Protein AF-0000000065870617 (afdb_homodimer)

Structure (mmCIF, N/CA/C/O backbone):
data_AF-0000000065870617-model_v1
#
loop_
_entity.id
_entity.type
_entity.pdbx_description
1 polymer 'D-aminoacyl-tRNA deacylase'
#
loop_
_atom_site.group_PDB
_atom_site.id
_atom_site.type_symbol
_atom_site.label_atom_id
_atom_site.label_alt_id
_atom_site.label_comp_id
_atom_site.label_asym_id
_atom_site.label_entity_id
_atom_site.label_seq_id
_atom_site.pdbx_PDB_ins_code
_atom_site.Cartn_x
_atom_site.Cartn_y
_atom_site.Cartn_z
_atom_site.occupancy
_atom_site.B_iso_or_equiv
_atom_site.auth_seq_id
_atom_site.auth_comp_id
_atom_site.auth_asym_id
_atom_site.auth_atom_id
_atom_site.pdbx_PDB_model_num
ATOM 1 N N . MET A 1 1 ? 6.68 11.992 -7.297 1 96.81 1 MET A N 1
ATOM 2 C CA . MET A 1 1 ? 6.547 11.453 -5.945 1 96.81 1 MET A CA 1
ATOM 3 C C . MET A 1 1 ? 5.277 10.617 -5.816 1 96.81 1 MET A C 1
ATOM 5 O O . MET A 1 1 ? 4.215 11.016 -6.301 1 96.81 1 MET A O 1
ATOM 9 N N . ARG A 1 2 ? 5.43 9.453 -5.293 1 97.44 2 ARG A N 1
ATOM 10 C CA . ARG A 1 2 ? 4.305 8.547 -5.098 1 97.44 2 ARG A CA 1
ATOM 11 C C . ARG A 1 2 ? 4.168 8.156 -3.631 1 97.44 2 ARG A C 1
ATOM 13 O O . ARG A 1 2 ? 5.164 7.902 -2.953 1 97.44 2 ARG A O 1
ATOM 20 N N . ILE A 1 3 ? 2.914 8.164 -3.191 1 98.62 3 ILE A N 1
ATOM 21 C CA . ILE A 1 3 ? 2.658 7.82 -1.798 1 98.62 3 ILE A CA 1
ATOM 22 C C . ILE A 1 3 ? 1.535 6.789 -1.721 1 98.62 3 ILE A C 1
ATOM 24 O O . ILE A 1 3 ? 0.496 6.945 -2.365 1 98.62 3 ILE A O 1
ATOM 28 N N . VAL A 1 4 ? 1.772 5.723 -1.083 1 98.75 4 VAL A N 1
ATOM 29 C CA . VAL A 1 4 ? 0.702 4.828 -0.655 1 98.75 4 VAL A CA 1
ATOM 30 C C . VAL A 1 4 ? 0.292 5.16 0.778 1 98.75 4 VAL A C 1
ATOM 32 O O . VAL A 1 4 ? 1.099 5.047 1.703 1 98.75 4 VAL A O 1
ATOM 35 N N . LEU A 1 5 ? -0.911 5.629 0.937 1 98.81 5 LEU A N 1
ATOM 36 C CA . LEU A 1 5 ? -1.49 5.945 2.238 1 98.81 5 LEU A CA 1
ATOM 37 C C . LEU A 1 5 ? -2.389 4.812 2.723 1 98.81 5 LEU A C 1
ATOM 39 O O . LEU A 1 5 ? -3.303 4.391 2.012 1 98.81 5 LEU A O 1
ATOM 43 N N . GLN A 1 6 ? -2.115 4.297 3.896 1 98.81 6 GLN A N 1
ATOM 44 C CA . GLN A 1 6 ? -2.977 3.305 4.527 1 98.81 6 GLN A CA 1
ATOM 45 C C . GLN A 1 6 ? -3.514 3.811 5.863 1 98.81 6 GLN A C 1
ATOM 47 O O . GLN A 1 6 ? -2.744 4.23 6.73 1 98.81 6 GLN A O 1
ATOM 52 N N . LYS A 1 7 ? -4.816 3.824 6.008 1 98.75 7 LYS A N 1
ATOM 53 C CA . LYS A 1 7 ? -5.434 4.164 7.285 1 98.75 7 LYS A CA 1
ATOM 54 C C . LYS A 1 7 ? -5.25 3.041 8.305 1 98.75 7 LYS A C 1
ATOM 56 O O . LYS A 1 7 ? -5.672 1.908 8.07 1 98.75 7 LYS A O 1
ATOM 61 N N . VAL A 1 8 ? -4.684 3.424 9.508 1 98.69 8 VAL A N 1
ATOM 62 C CA . VAL A 1 8 ? -4.262 2.342 10.391 1 98.69 8 VAL A CA 1
ATOM 63 C C . VAL A 1 8 ? -4.793 2.588 11.797 1 98.69 8 VAL A C 1
ATOM 65 O O . VAL A 1 8 ? -4.98 3.736 12.203 1 98.69 8 VAL A O 1
ATOM 68 N N . SER A 1 9 ? -4.988 1.509 12.492 1 98.25 9 SER A N 1
ATOM 69 C CA . SER A 1 9 ? -5.293 1.581 13.914 1 98.25 9 SER A CA 1
ATOM 70 C C . SER A 1 9 ? -4.027 1.439 14.758 1 98.25 9 SER A C 1
ATOM 72 O O . SER A 1 9 ? -4.031 1.746 15.953 1 98.25 9 SER A O 1
ATOM 74 N N . GLU A 1 10 ? -3.029 0.974 14.156 1 98.56 10 GLU A N 1
ATOM 75 C CA . GLU A 1 10 ? -1.684 0.877 14.711 1 98.56 10 GLU A CA 1
ATOM 76 C C . GLU A 1 10 ? -0.647 0.649 13.617 1 98.56 10 GLU A C 1
ATOM 78 O O . GLU A 1 10 ? -0.949 0.046 12.586 1 98.56 10 GLU A O 1
ATOM 83 N N . ALA A 1 11 ? 0.529 1.111 13.805 1 98.69 11 ALA A N 1
ATOM 84 C CA . ALA A 1 11 ? 1.661 0.875 12.914 1 98.69 11 ALA A CA 1
ATOM 85 C C . ALA A 1 11 ? 2.986 1.027 13.656 1 98.69 11 ALA A C 1
ATOM 87 O O . ALA A 1 11 ? 3.092 1.823 14.586 1 98.69 11 ALA A O 1
ATOM 88 N N . SER A 1 12 ? 3.928 0.291 13.266 1 98.81 12 SER A N 1
ATOM 89 C CA . SER A 1 12 ? 5.246 0.386 13.883 1 98.81 12 SER A CA 1
ATOM 90 C C . SER A 1 12 ? 6.344 -0.032 12.914 1 98.81 12 SER A C 1
ATOM 92 O O . SER A 1 12 ? 6.094 -0.782 11.969 1 98.81 12 SER A O 1
ATOM 94 N N . VAL A 1 13 ? 7.473 0.472 13.117 1 98.56 13 VAL A N 1
ATOM 95 C CA . VAL A 1 13 ? 8.672 0.122 12.367 1 98.56 13 VAL A CA 1
ATOM 96 C C . VAL A 1 13 ? 9.711 -0.491 13.305 1 98.56 13 VAL A C 1
ATOM 98 O O . VAL A 1 13 ? 10.023 0.078 14.352 1 98.56 13 VAL A O 1
ATOM 101 N N . THR A 1 14 ? 10.172 -1.615 12.898 1 98.38 14 THR A N 1
ATOM 102 C CA . THR A 1 14 ? 11.203 -2.316 13.648 1 98.38 14 THR A CA 1
ATOM 103 C C . THR A 1 14 ? 12.469 -2.473 12.812 1 98.38 14 THR A C 1
ATOM 105 O O . THR A 1 14 ? 12.398 -2.836 11.633 1 98.38 14 THR A O 1
ATOM 108 N N . VAL A 1 15 ? 13.57 -2.16 13.336 1 96.25 15 VAL A N 1
ATOM 109 C CA . VAL A 1 15 ? 14.883 -2.391 12.742 1 96.25 15 VAL A CA 1
ATOM 110 C C . VAL A 1 15 ? 15.688 -3.336 13.625 1 96.25 15 VAL A C 1
ATOM 112 O O . VAL A 1 15 ? 15.891 -3.066 14.812 1 96.25 15 VAL A O 1
ATOM 115 N N . GLY A 1 16 ? 16.094 -4.418 12.945 1 92.38 16 GLY A N 1
ATOM 116 C CA . GLY A 1 16 ? 16.672 -5.453 13.797 1 92.38 16 GLY A CA 1
ATOM 117 C C . GLY A 1 16 ? 15.68 -6.004 14.805 1 92.38 16 GLY A C 1
ATOM 118 O O . GLY A 1 16 ? 14.664 -6.598 14.43 1 92.38 16 GLY A O 1
ATOM 119 N N . SER A 1 17 ? 15.875 -5.789 16.078 1 91.75 17 SER A N 1
ATOM 120 C CA . SER A 1 17 ? 14.953 -6.277 17.094 1 91.75 17 SER A CA 1
ATOM 121 C C . SER A 1 17 ? 14.359 -5.125 17.906 1 91.75 17 SER A C 1
ATOM 123 O O . SER A 1 17 ? 13.672 -5.352 18.906 1 91.75 17 SER A O 1
ATOM 125 N N . ALA A 1 18 ? 14.523 -3.939 17.359 1 95.88 18 ALA A N 1
ATOM 126 C CA . ALA A 1 18 ? 14.07 -2.773 18.125 1 95.88 18 ALA A CA 1
ATOM 127 C C . ALA A 1 18 ? 12.984 -2.012 17.359 1 95.88 18 ALA A C 1
ATOM 129 O O . ALA A 1 18 ? 13.125 -1.742 16.172 1 95.88 18 ALA A O 1
ATOM 130 N N . VAL A 1 19 ? 11.961 -1.746 18.094 1 97.25 19 VAL A N 1
ATOM 131 C CA . VAL A 1 19 ? 10.945 -0.853 17.547 1 97.25 19 VAL A CA 1
ATOM 132 C C . VAL A 1 19 ? 11.477 0.579 17.531 1 97.25 19 VAL A C 1
ATOM 134 O O . VAL A 1 19 ? 11.812 1.142 18.578 1 97.25 19 VAL A O 1
ATOM 137 N N . VAL A 1 20 ? 11.562 1.217 16.391 1 96.88 20 VAL A N 1
ATOM 138 C CA . VAL A 1 20 ? 12.164 2.543 16.297 1 96.88 20 VAL A CA 1
ATOM 139 C C . VAL A 1 20 ? 11.078 3.607 16.266 1 96.88 20 VAL A C 1
ATOM 141 O O . VAL A 1 20 ? 11.32 4.77 16.594 1 96.88 20 VAL A O 1
ATOM 144 N N . SER A 1 21 ? 9.898 3.273 15.836 1 98.12 21 SER A N 1
ATOM 145 C CA . SER A 1 21 ? 8.766 4.191 15.836 1 98.12 21 SER A CA 1
ATOM 146 C C . SER A 1 21 ? 7.441 3.438 15.812 1 98.12 21 SER A C 1
ATOM 148 O O . SER A 1 21 ? 7.387 2.279 15.398 1 98.12 21 SER A O 1
ATOM 150 N N . GLN A 1 22 ? 6.457 4.047 16.344 1 98.5 22 GLN A N 1
ATOM 151 C CA . GLN A 1 22 ? 5.117 3.473 16.375 1 98.5 22 GLN A CA 1
ATOM 152 C C . GLN A 1 22 ? 4.055 4.562 16.5 1 98.5 22 GLN A C 1
ATOM 154 O O . GLN A 1 22 ? 4.316 5.637 17.031 1 98.5 22 GLN A O 1
ATOM 159 N N . ILE A 1 23 ? 2.961 4.27 15.953 1 98.56 23 ILE A N 1
ATOM 160 C CA . ILE A 1 23 ? 1.811 5.152 16.109 1 98.56 23 ILE A CA 1
ATOM 161 C C . ILE A 1 23 ? 0.562 4.324 16.406 1 98.56 23 ILE A C 1
ATOM 163 O O . ILE A 1 23 ? 0.529 3.121 16.141 1 98.56 23 ILE A O 1
ATOM 167 N N . LYS A 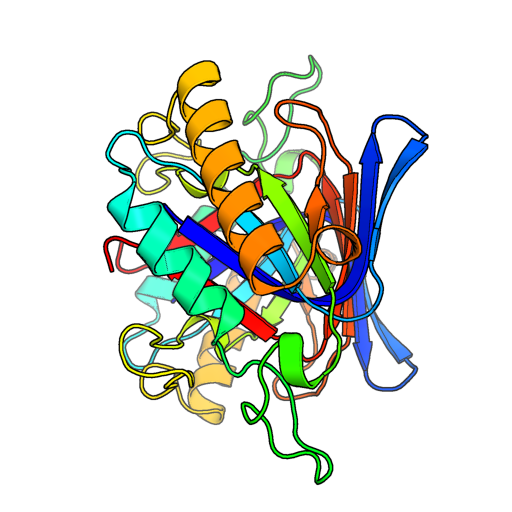1 24 ? -0.371 4.961 17 1 96.25 24 LYS A N 1
ATOM 168 C CA . LYS A 1 24 ? -1.695 4.367 17.141 1 96.25 24 LYS A CA 1
ATOM 169 C C . LYS A 1 24 ? -2.568 4.664 15.922 1 96.25 24 LYS A C 1
ATOM 171 O O . LYS A 1 24 ? -2.123 4.523 14.781 1 96.25 24 LYS A O 1
ATOM 176 N N . HIS A 1 25 ? -3.58 5.438 16.016 1 97.75 25 HIS A N 1
ATOM 177 C CA . HIS A 1 25 ? -4.535 5.68 14.938 1 97.75 25 HIS A CA 1
ATOM 178 C C . HIS A 1 25 ? -4.047 6.777 14 1 97.75 25 HIS A C 1
ATOM 180 O O . HIS A 1 25 ? -3.523 7.797 14.445 1 97.75 25 HIS A O 1
ATOM 186 N N . GLY A 1 26 ? -4.066 6.562 12.695 1 98.69 26 GLY A N 1
ATOM 187 C CA . GLY A 1 26 ? -3.674 7.559 11.711 1 98.69 26 GLY A CA 1
ATOM 188 C C . GLY A 1 26 ? -3.297 6.953 10.367 1 98.69 26 GLY A C 1
ATOM 189 O O . GLY A 1 26 ? -4.016 6.102 9.844 1 98.69 26 GLY A O 1
ATOM 190 N N . TYR A 1 27 ? -2.172 7.496 9.734 1 98.88 27 TYR A N 1
ATOM 191 C CA . TYR A 1 27 ? -1.744 7.039 8.414 1 98.88 27 TYR A CA 1
ATOM 192 C C . TYR A 1 27 ? -0.352 6.422 8.477 1 98.88 27 TYR A C 1
ATOM 194 O O . TYR A 1 27 ? 0.555 6.98 9.102 1 98.88 27 TYR A O 1
ATOM 202 N N . MET A 1 28 ? -0.224 5.289 7.93 1 98.81 28 MET A N 1
ATOM 203 C CA . MET A 1 28 ? 1.083 4.855 7.441 1 98.81 28 MET A CA 1
ATOM 204 C C . MET A 1 28 ? 1.31 5.312 6.008 1 98.81 28 MET A C 1
ATOM 206 O O . MET A 1 28 ? 0.497 5.031 5.125 1 98.81 28 MET A O 1
ATOM 210 N N . LEU A 1 29 ? 2.346 6.07 5.793 1 98.81 29 LEU A N 1
ATOM 211 C CA . LEU A 1 29 ? 2.695 6.543 4.457 1 98.81 29 LEU A CA 1
ATOM 212 C C . LEU A 1 29 ? 3.951 5.848 3.945 1 98.81 29 LEU A C 1
ATOM 214 O O . LEU A 1 29 ? 5.012 5.934 4.57 1 98.81 29 LEU A O 1
ATOM 218 N N . LEU A 1 30 ? 3.824 5.117 2.908 1 98.62 30 LEU A N 1
ATOM 219 C CA . LEU A 1 30 ? 4.973 4.676 2.125 1 98.62 30 LEU A CA 1
ATOM 220 C C . LEU A 1 30 ? 5.285 5.672 1.013 1 98.62 30 LEU A C 1
ATOM 222 O O . LEU A 1 30 ? 4.441 5.938 0.155 1 98.62 30 LEU A O 1
ATOM 226 N N . VAL A 1 31 ? 6.5 6.191 1.024 1 98.31 31 VAL A N 1
ATOM 227 C CA . VAL A 1 31 ? 6.801 7.355 0.194 1 98.31 31 VAL A CA 1
ATOM 228 C C . VAL A 1 31 ? 7.91 7.008 -0.797 1 98.31 31 VAL A C 1
ATOM 230 O O . VAL A 1 31 ? 9.023 6.672 -0.397 1 98.31 31 VAL A O 1
ATOM 233 N N . GLY A 1 32 ? 7.57 7.121 -2.061 1 97.75 32 GLY A N 1
ATOM 234 C CA . GLY A 1 32 ? 8.547 6.988 -3.131 1 97.75 32 GLY A CA 1
ATOM 235 C C . GLY A 1 32 ? 8.898 8.312 -3.779 1 97.75 32 GLY A C 1
ATOM 236 O O . GLY A 1 32 ? 8.016 9.078 -4.176 1 97.75 32 GLY A O 1
ATOM 237 N N . ILE A 1 33 ? 10.18 8.555 -3.85 1 97.62 33 ILE A N 1
ATOM 238 C CA . ILE A 1 33 ? 10.672 9.781 -4.465 1 97.62 33 ILE A CA 1
ATOM 239 C C . ILE A 1 33 ? 11.273 9.469 -5.832 1 97.62 33 ILE A C 1
ATOM 241 O O . ILE A 1 33 ? 12.148 8.602 -5.941 1 97.62 33 ILE A O 1
ATOM 245 N N . GLY A 1 34 ? 10.82 10.172 -6.844 1 97 34 GLY A N 1
ATOM 246 C CA . GLY A 1 34 ? 11.32 9.969 -8.195 1 97 34 GLY A CA 1
ATOM 247 C C . GLY A 1 34 ? 12.422 10.938 -8.586 1 97 34 GLY A C 1
ATOM 248 O O . GLY A 1 34 ? 12.633 11.945 -7.906 1 97 34 GLY A O 1
ATOM 249 N N . THR A 1 35 ? 13.086 10.641 -9.703 1 96.19 35 THR A N 1
ATOM 250 C CA . THR A 1 35 ? 14.219 11.422 -10.188 1 96.19 35 THR A CA 1
ATOM 251 C C . THR A 1 35 ? 13.766 12.812 -10.641 1 96.19 35 THR A C 1
ATOM 253 O O . THR A 1 35 ? 14.555 13.758 -10.648 1 96.19 35 THR A O 1
ATOM 256 N N . ASP A 1 36 ? 12.539 12.984 -10.938 1 95 36 ASP A N 1
ATOM 257 C CA . ASP A 1 36 ? 12.047 14.25 -11.469 1 95 36 ASP A CA 1
ATOM 258 C C . ASP A 1 36 ? 11.273 15.023 -10.406 1 95 36 ASP A C 1
ATOM 260 O O . ASP A 1 36 ? 10.695 16.078 -10.688 1 95 36 ASP A O 1
ATOM 264 N N . ASP A 1 37 ? 11.219 14.562 -9.227 1 96.5 37 ASP A N 1
ATOM 265 C CA . ASP A 1 37 ? 10.453 15.227 -8.172 1 96.5 37 ASP A CA 1
ATOM 266 C C . ASP A 1 37 ? 11.133 16.516 -7.727 1 96.5 37 ASP A C 1
ATOM 268 O O . ASP A 1 37 ? 12.359 16.594 -7.676 1 96.5 37 ASP A O 1
ATOM 272 N N . LYS A 1 38 ? 10.344 17.516 -7.461 1 95.06 38 LYS A N 1
ATOM 273 C CA . LYS A 1 38 ? 10.797 18.828 -6.977 1 95.06 38 LYS A CA 1
ATOM 274 C C . LYS A 1 38 ? 10.039 19.234 -5.719 1 95.06 38 LYS A C 1
ATOM 276 O O . LYS A 1 38 ? 9.195 18.484 -5.223 1 95.06 38 LYS A O 1
ATOM 281 N N . LEU A 1 39 ? 10.422 20.391 -5.262 1 96.06 39 LEU A N 1
ATOM 282 C CA . LEU A 1 39 ? 9.82 20.906 -4.035 1 96.06 39 LEU A CA 1
ATOM 283 C C . LEU A 1 39 ? 8.32 21.109 -4.211 1 96.06 39 LEU A C 1
ATOM 285 O O . LEU A 1 39 ? 7.547 20.922 -3.266 1 96.06 39 LEU A O 1
ATOM 289 N N . GLU A 1 40 ? 7.941 21.422 -5.395 1 97 40 GLU A N 1
ATOM 290 C CA . GLU A 1 40 ? 6.523 21.609 -5.672 1 97 40 GLU A CA 1
ATOM 291 C C . GLU A 1 40 ? 5.734 20.328 -5.445 1 97 40 GLU A C 1
ATOM 293 O O . GLU A 1 40 ? 4.586 20.359 -5 1 97 40 GLU A O 1
ATOM 298 N N . ASP A 1 41 ? 6.316 19.188 -5.805 1 97.12 41 ASP A N 1
ATOM 299 C CA . ASP A 1 41 ? 5.688 17.891 -5.586 1 97.12 41 ASP A CA 1
ATOM 300 C C . ASP A 1 41 ? 5.5 17.609 -4.094 1 97.12 41 ASP A C 1
ATOM 302 O O . ASP A 1 41 ? 4.449 17.141 -3.672 1 97.12 41 ASP A O 1
ATOM 306 N N . ILE A 1 42 ? 6.473 18 -3.338 1 97.69 42 ILE A N 1
ATOM 307 C CA . ILE A 1 42 ? 6.461 17.797 -1.894 1 97.69 42 ILE A CA 1
ATOM 308 C C . ILE A 1 42 ? 5.359 18.641 -1.261 1 97.69 42 ILE A C 1
ATOM 310 O O . ILE A 1 42 ? 4.582 18.156 -0.442 1 97.69 42 ILE A O 1
ATOM 314 N N . ASP A 1 43 ? 5.355 19.891 -1.678 1 97.31 43 ASP A N 1
ATOM 315 C CA . ASP A 1 43 ? 4.348 20.812 -1.152 1 97.31 43 ASP A CA 1
ATOM 316 C C . ASP A 1 43 ? 2.939 20.312 -1.479 1 97.31 43 ASP A C 1
ATOM 318 O O . ASP A 1 43 ? 2.068 20.281 -0.608 1 97.31 43 ASP A O 1
ATOM 322 N N . LYS A 1 44 ? 2.807 19.906 -2.676 1 96.69 44 LYS A N 1
ATOM 323 C CA . LYS A 1 44 ? 1.508 19.453 -3.164 1 96.69 44 LYS A CA 1
ATOM 324 C C . LYS A 1 44 ? 1.021 18.234 -2.383 1 96.69 44 LYS A C 1
ATOM 326 O O . LYS A 1 44 ? -0.093 18.234 -1.854 1 96.69 44 LYS A O 1
ATOM 331 N N . LEU A 1 45 ? 1.822 17.25 -2.223 1 97.81 45 LEU A N 1
ATOM 332 C CA . LEU A 1 45 ? 1.365 15.992 -1.634 1 97.81 45 LEU A CA 1
ATOM 333 C C . LEU A 1 45 ? 1.284 16.094 -0.115 1 97.81 45 LEU A C 1
ATOM 335 O O . LEU A 1 45 ? 0.427 15.477 0.513 1 97.81 45 LEU A O 1
ATOM 339 N N . SER A 1 46 ? 2.193 16.891 0.513 1 98.19 46 SER A N 1
ATOM 340 C CA . SER A 1 46 ? 2.066 17.078 1.953 1 98.19 46 SER A CA 1
ATOM 341 C C . SER A 1 46 ? 0.746 17.766 2.305 1 98.19 46 SER A C 1
ATOM 343 O O . SER A 1 46 ? 0.055 17.344 3.234 1 98.19 46 SER A O 1
ATOM 345 N N . LYS A 1 47 ? 0.433 18.781 1.539 1 97.38 47 LYS A N 1
ATOM 346 C CA . LYS A 1 47 ? -0.838 19.469 1.749 1 97.38 47 LYS A CA 1
ATOM 347 C C . LYS A 1 47 ? -2.016 18.516 1.535 1 97.38 47 LYS A C 1
ATOM 349 O O . LYS A 1 47 ? -2.959 18.5 2.328 1 97.38 47 LYS A O 1
ATOM 354 N N . LYS A 1 48 ? -1.939 17.75 0.469 1 97.56 48 LYS A N 1
ATOM 355 C CA . LYS A 1 48 ? -3.004 16.797 0.149 1 97.56 48 LYS A CA 1
ATOM 356 C C . LYS A 1 48 ? -3.203 15.789 1.278 1 97.56 48 LYS A C 1
ATOM 358 O O . LYS A 1 48 ? -4.336 15.5 1.663 1 97.56 48 LYS A O 1
ATOM 363 N N . ILE A 1 49 ? -2.15 15.273 1.818 1 98.19 49 ILE A N 1
ATOM 364 C CA . ILE A 1 49 ? -2.211 14.273 2.877 1 98.19 49 ILE A CA 1
ATOM 365 C C . ILE A 1 49 ? -2.85 14.883 4.125 1 98.19 49 ILE A C 1
ATOM 367 O O . ILE A 1 49 ? -3.721 14.266 4.746 1 98.19 49 ILE A O 1
ATOM 371 N N . LEU A 1 50 ? -2.451 16.062 4.496 1 98.38 50 LEU A N 1
ATOM 372 C CA . LEU A 1 50 ? -2.891 16.703 5.727 1 98.38 50 LEU A CA 1
ATOM 373 C C . LEU A 1 50 ? -4.363 17.094 5.641 1 98.38 50 LEU A C 1
ATOM 375 O O . LEU A 1 50 ? -5.062 17.125 6.656 1 98.38 50 LEU A O 1
ATOM 379 N N . THR A 1 51 ? -4.828 17.375 4.414 1 97.94 51 THR A N 1
ATOM 380 C CA . THR A 1 51 ? -6.195 17.859 4.258 1 97.94 51 THR A CA 1
ATOM 381 C C . THR A 1 51 ? -7.121 16.734 3.809 1 97.94 51 THR A C 1
ATOM 383 O O . THR A 1 51 ? -8.344 16.875 3.838 1 97.94 51 THR A O 1
ATOM 386 N N . PHE A 1 52 ? -6.574 15.609 3.408 1 98.19 52 PHE A N 1
ATOM 387 C CA . PHE A 1 52 ? -7.34 14.469 2.908 1 98.19 52 PHE A CA 1
ATOM 388 C C . PHE A 1 52 ? -8.344 13.992 3.951 1 98.19 52 PHE A C 1
ATOM 390 O O . PHE A 1 52 ? -7.996 13.82 5.121 1 98.19 52 PHE A O 1
ATOM 397 N N . ARG A 1 53 ? -9.578 13.867 3.555 1 98.06 53 ARG A N 1
ATOM 398 C CA . ARG A 1 53 ? -10.625 13.414 4.465 1 98.06 53 ARG A CA 1
ATOM 399 C C . ARG A 1 53 ? -10.75 11.898 4.445 1 98.06 53 ARG A C 1
ATOM 401 O O . ARG A 1 53 ? -11.633 11.352 3.777 1 98.06 53 ARG A O 1
ATOM 408 N N . GLY A 1 54 ? -9.93 11.281 5.203 1 97.44 54 GLY A N 1
ATOM 409 C CA . GLY A 1 54 ? -9.852 9.828 5.176 1 97.44 54 GLY A CA 1
ATOM 410 C C . GLY A 1 54 ? -10.562 9.172 6.348 1 97.44 54 GLY A C 1
ATOM 411 O O . GLY A 1 54 ? -10.57 7.945 6.461 1 97.44 54 GLY A O 1
ATOM 412 N N . PHE A 1 55 ? -11.25 9.914 7.25 1 98 55 PHE A N 1
ATOM 413 C CA . PHE A 1 55 ? -11.828 9.352 8.469 1 98 55 PHE A CA 1
ATOM 414 C C . PHE A 1 55 ? -13.328 9.602 8.516 1 98 55 PHE A C 1
ATOM 416 O O . PHE A 1 55 ? -13.844 10.469 7.805 1 98 55 PHE A O 1
ATOM 423 N N . ASP A 1 56 ? -13.906 8.758 9.359 1 96.19 56 ASP A N 1
ATOM 424 C CA . ASP A 1 56 ? -15.352 8.875 9.57 1 96.19 56 ASP A CA 1
ATOM 425 C C . ASP A 1 56 ? -15.672 10.031 10.516 1 96.19 56 ASP A C 1
ATOM 427 O O . ASP A 1 56 ? -14.828 10.438 11.312 1 96.19 56 ASP A O 1
ATOM 431 N N . ASP A 1 57 ? -16.906 10.547 10.336 1 96 57 ASP A N 1
ATOM 432 C CA . ASP A 1 57 ? -17.391 11.461 11.367 1 96 57 ASP A CA 1
ATOM 433 C C . ASP A 1 57 ? -18.016 10.688 12.523 1 96 57 ASP A C 1
ATOM 435 O O . ASP A 1 57 ? -17.938 9.461 12.578 1 96 57 ASP A O 1
ATOM 439 N N . ASP A 1 58 ? -18.578 11.43 13.414 1 94.44 58 ASP A N 1
ATOM 440 C CA . ASP A 1 58 ? -19.109 10.836 14.641 1 94.44 58 ASP A CA 1
ATOM 441 C C . ASP A 1 58 ? -20.312 9.945 14.344 1 94.44 58 ASP A C 1
ATOM 443 O O . ASP A 1 58 ? -20.656 9.07 15.141 1 94.44 58 ASP A O 1
ATOM 447 N N . ALA A 1 59 ? -20.984 10.258 13.266 1 94.62 59 ALA A N 1
ATOM 448 C CA . ALA A 1 59 ? -22.156 9.477 12.875 1 94.62 59 ALA A CA 1
ATOM 449 C C . ALA A 1 59 ? -21.75 8.227 12.094 1 94.62 59 ALA A C 1
ATOM 451 O O . ALA A 1 59 ? -22.609 7.414 11.742 1 94.62 59 ALA A O 1
ATOM 452 N N . GLY A 1 60 ? -20.453 8.062 11.789 1 91.88 60 GLY A N 1
ATOM 453 C CA . GLY A 1 60 ? -19.969 6.887 11.086 1 91.88 60 GLY A CA 1
ATOM 454 C C . GLY A 1 60 ? -19.922 7.066 9.578 1 91.88 60 GLY A C 1
ATOM 455 O O . GLY A 1 60 ? -19.688 6.109 8.836 1 91.88 60 GLY A O 1
ATOM 456 N N . TYR A 1 61 ? -20.203 8.281 9.102 1 93.94 61 TYR A N 1
ATOM 457 C CA . TYR A 1 61 ? -20.094 8.547 7.672 1 93.94 61 TYR A CA 1
ATOM 458 C C . TYR A 1 61 ? -18.641 8.727 7.258 1 93.94 61 TYR A C 1
ATOM 460 O O . TYR A 1 61 ? -17.891 9.469 7.898 1 93.94 61 TYR A O 1
ATOM 468 N N . GLY A 1 62 ? -18.281 8.047 6.277 1 94.94 62 GLY A N 1
ATOM 469 C CA . GLY A 1 62 ? -16.891 8.016 5.832 1 94.94 62 GLY A CA 1
ATOM 470 C C . GLY A 1 62 ? -16.484 9.258 5.074 1 94.94 62 GLY A C 1
ATOM 471 O O . GLY A 1 62 ? -17.328 10.016 4.605 1 94.94 62 GLY A O 1
ATOM 472 N N . TRP A 1 63 ? -15.141 9.461 5.043 1 97.31 63 TRP A N 1
ATOM 473 C CA . TRP A 1 63 ? -14.5 10.492 4.234 1 97.31 63 TRP A CA 1
ATOM 474 C C . TRP A 1 63 ? -14.953 11.883 4.668 1 97.31 63 TRP A C 1
ATOM 476 O O . TRP A 1 63 ? -15.258 12.734 3.83 1 97.31 63 TRP A O 1
ATOM 486 N N . LYS A 1 64 ? -15.031 12.117 5.969 1 97.75 64 LYS A N 1
ATOM 487 C CA . LYS A 1 64 ? -15.586 13.375 6.48 1 97.75 64 LYS A CA 1
ATOM 488 C C . LYS A 1 64 ? -14.531 14.18 7.215 1 97.75 64 LYS A C 1
ATOM 490 O O . LYS A 1 64 ? -14.594 15.414 7.25 1 97.75 64 LYS A O 1
ATOM 495 N N . ARG A 1 65 ? -13.555 13.469 7.816 1 98.31 65 ARG A N 1
ATOM 496 C CA . ARG A 1 65 ? -12.586 14.156 8.664 1 98.31 65 ARG A CA 1
ATOM 497 C C . ARG A 1 65 ? -11.164 13.922 8.172 1 98.31 65 ARG A C 1
ATOM 499 O O . ARG A 1 65 ? -10.859 12.867 7.613 1 98.31 65 ARG A O 1
ATOM 506 N N . ASN A 1 66 ? -10.359 14.898 8.398 1 98.19 66 ASN A N 1
ATOM 507 C CA . ASN A 1 66 ? -8.945 14.734 8.086 1 98.19 66 ASN A CA 1
ATOM 508 C C . ASN A 1 66 ? -8.148 14.32 9.32 1 98.19 66 ASN A C 1
ATOM 510 O O . ASN A 1 66 ? -8.711 14.133 10.398 1 98.19 66 ASN A O 1
ATOM 514 N N . ILE A 1 67 ? -6.871 14.117 9.156 1 98.56 67 ILE A N 1
ATOM 515 C CA . ILE A 1 67 ? -6.012 13.508 10.164 1 98.56 67 ILE A CA 1
ATOM 516 C C . ILE A 1 67 ? -5.957 14.398 11.406 1 98.56 67 ILE A C 1
ATOM 518 O O . ILE A 1 67 ? -5.941 13.898 12.531 1 98.56 67 ILE A O 1
ATOM 522 N N . SER A 1 68 ? -5.91 15.711 11.227 1 98.06 68 SER A N 1
ATOM 523 C CA . SER A 1 68 ? -5.848 16.641 12.352 1 98.06 68 SER A CA 1
ATOM 524 C C . SER A 1 68 ? -7.148 16.625 13.148 1 98.06 68 SER A C 1
ATOM 526 O O . SER A 1 68 ? -7.133 16.719 14.375 1 98.06 68 SER A O 1
ATOM 528 N N . GLU A 1 69 ? -8.258 16.484 12.484 1 97.75 69 GLU A N 1
ATOM 529 C CA . GLU A 1 69 ? -9.578 16.547 13.102 1 97.75 69 GLU A CA 1
ATOM 530 C C . GLU A 1 69 ? -9.836 15.305 13.953 1 97.75 69 GLU A C 1
ATOM 532 O O . GLU A 1 69 ? -10.758 15.289 14.773 1 97.75 69 GLU A O 1
ATOM 537 N N . VAL A 1 70 ? -9.102 14.281 13.797 1 97.62 70 VAL A N 1
ATOM 538 C CA . VAL A 1 70 ? -9.305 13.07 14.586 1 97.62 70 VAL A CA 1
ATOM 539 C C . VAL A 1 70 ? -8.117 12.859 15.523 1 97.62 70 VAL A C 1
ATOM 541 O O . VAL A 1 70 ? -7.969 11.781 16.109 1 97.62 70 VAL A O 1
ATOM 544 N N . ASP A 1 71 ? -7.215 13.789 15.602 1 97.81 71 ASP A N 1
ATOM 545 C CA . ASP A 1 71 ? -6.02 13.727 16.438 1 97.81 71 ASP A CA 1
ATOM 546 C C . ASP A 1 71 ? -5.172 12.5 16.094 1 97.81 71 ASP A C 1
ATOM 548 O O . ASP A 1 71 ? -4.738 11.766 16.984 1 97.81 71 ASP A O 1
ATOM 552 N N . GLY A 1 72 ? -5.105 12.25 14.805 1 98.44 72 GLY A N 1
ATOM 553 C CA . GLY A 1 72 ? -4.344 11.109 14.32 1 98.44 72 GLY A CA 1
ATOM 554 C C . GLY A 1 72 ? -2.861 11.398 14.188 1 98.44 72 GLY A C 1
ATOM 555 O O . GLY A 1 72 ? -2.428 12.539 14.352 1 98.44 72 GLY A O 1
ATOM 556 N N . GLU A 1 73 ? -2.105 10.328 13.992 1 98.81 73 GLU A N 1
ATOM 557 C CA . GLU A 1 73 ? -0.659 10.391 13.812 1 98.81 73 GLU A CA 1
ATOM 558 C C . GLU A 1 73 ? -0.25 9.836 12.445 1 98.81 73 GLU A C 1
ATOM 560 O O . GLU A 1 73 ? -1.024 9.133 11.797 1 98.81 73 GLU A O 1
ATOM 565 N N . ILE A 1 74 ? 0.953 10.227 12.023 1 98.88 74 ILE A N 1
ATOM 566 C CA . ILE A 1 74 ? 1.473 9.75 10.742 1 98.88 74 ILE A CA 1
ATOM 567 C C . ILE A 1 74 ? 2.803 9.031 10.961 1 98.88 74 ILE A C 1
ATOM 569 O O . ILE A 1 74 ? 3.672 9.531 11.68 1 98.88 74 ILE A O 1
ATOM 573 N N . LEU A 1 75 ? 2.9 7.859 10.516 1 98.81 75 LEU A N 1
ATOM 574 C CA . LEU A 1 75 ? 4.172 7.156 10.398 1 98.81 75 LEU A CA 1
ATOM 575 C C . LEU A 1 75 ? 4.629 7.094 8.945 1 98.81 75 LEU A C 1
ATOM 577 O O . LEU A 1 75 ? 3.975 6.461 8.117 1 98.81 75 LEU A O 1
ATOM 581 N N . CYS A 1 76 ? 5.742 7.703 8.641 1 98.44 76 CYS A N 1
ATOM 582 C CA . CYS A 1 76 ? 6.262 7.797 7.285 1 98.44 76 CYS A CA 1
ATOM 583 C C . CYS A 1 76 ? 7.453 6.863 7.09 1 98.44 76 CYS A C 1
ATOM 585 O O . CYS A 1 76 ? 8.352 6.809 7.93 1 98.44 76 CYS A O 1
ATOM 587 N N . VAL A 1 77 ? 7.43 6.156 6.035 1 97.94 77 VAL A N 1
ATOM 588 C CA . VAL A 1 77 ? 8.531 5.27 5.68 1 97.94 77 VAL A CA 1
ATOM 589 C C . VAL A 1 77 ? 8.938 5.504 4.227 1 97.94 77 VAL A C 1
ATOM 591 O O . VAL A 1 77 ? 8.094 5.469 3.326 1 97.94 77 VAL A O 1
ATOM 594 N N . SER A 1 78 ? 10.242 5.785 4.012 1 96.62 78 SER A N 1
ATOM 595 C CA . SER A 1 78 ? 10.75 5.883 2.65 1 96.62 78 SER A CA 1
ATOM 596 C C . SER A 1 78 ? 10.633 4.551 1.919 1 96.62 78 SER A C 1
ATOM 598 O O . SER A 1 78 ? 10.961 3.5 2.473 1 96.62 78 SER A O 1
ATOM 600 N N . GLN A 1 79 ? 10.133 4.625 0.744 1 96.56 79 GLN A N 1
ATOM 601 C CA . GLN A 1 79 ? 9.891 3.414 -0.032 1 96.56 79 GLN A CA 1
ATOM 602 C C . GLN A 1 79 ? 10.188 3.639 -1.512 1 96.56 79 GLN A C 1
ATOM 604 O O . GLN A 1 79 ? 9.273 3.879 -2.305 1 96.56 79 GLN A O 1
ATOM 609 N N . PHE A 1 80 ? 11.375 3.377 -1.912 1 95.94 80 PHE A N 1
ATOM 610 C CA . PHE A 1 80 ? 11.797 3.643 -3.281 1 95.94 80 PHE A CA 1
ATOM 611 C C . PHE A 1 80 ? 11.18 2.635 -4.246 1 95.94 80 PHE A C 1
ATOM 613 O O . PHE A 1 80 ? 11.023 2.92 -5.434 1 95.94 80 PHE A O 1
ATOM 620 N N . THR A 1 81 ? 10.727 1.504 -3.701 1 97.12 81 THR A N 1
ATOM 621 C CA . THR A 1 81 ? 10.188 0.465 -4.57 1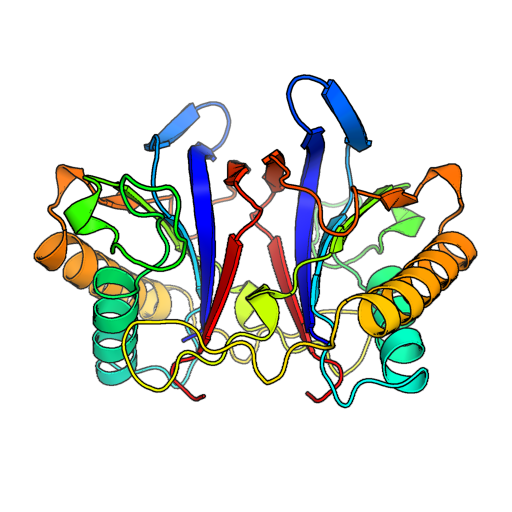 97.12 81 THR A CA 1
ATOM 622 C C . THR A 1 81 ? 8.883 0.922 -5.219 1 97.12 81 THR A C 1
ATOM 624 O O . THR A 1 81 ? 8.43 0.328 -6.195 1 97.12 81 THR A O 1
ATOM 627 N N . LEU A 1 82 ? 8.289 1.967 -4.691 1 97.69 82 LEU A N 1
ATOM 628 C CA . LEU A 1 82 ? 7.086 2.521 -5.297 1 97.69 82 LEU A CA 1
ATOM 629 C C . LEU A 1 82 ? 7.391 3.111 -6.672 1 97.69 82 LEU A C 1
ATOM 631 O O . LEU A 1 82 ? 6.477 3.357 -7.461 1 97.69 82 LEU A O 1
ATOM 635 N N . MET A 1 83 ? 8.664 3.352 -6.957 1 96.69 83 MET A N 1
ATOM 636 C CA . MET A 1 83 ? 9.062 3.936 -8.234 1 96.69 83 MET A CA 1
ATOM 637 C C . MET A 1 83 ? 9.492 2.852 -9.219 1 96.69 83 MET A C 1
ATOM 639 O O . MET A 1 83 ? 10.047 3.152 -10.273 1 96.69 83 MET A O 1
ATOM 643 N N . ALA A 1 84 ? 9.195 1.648 -8.898 1 96.06 84 ALA A N 1
ATOM 644 C CA . ALA A 1 84 ? 9.57 0.523 -9.75 1 96.06 84 ALA A CA 1
ATOM 645 C C . ALA A 1 84 ? 8.797 0.551 -11.07 1 96.06 84 ALA A C 1
ATOM 647 O O . ALA A 1 84 ? 7.578 0.768 -11.078 1 96.06 84 ALA A O 1
ATOM 648 N N . ARG A 1 85 ? 9.539 0.342 -12.109 1 93.94 85 ARG A N 1
ATOM 649 C CA . ARG A 1 85 ? 8.906 0 -13.383 1 93.94 85 ARG A CA 1
ATOM 650 C C . ARG A 1 85 ? 8.75 -1.51 -13.523 1 93.94 85 ARG A C 1
ATOM 652 O O . ARG A 1 85 ? 9.727 -2.254 -13.406 1 93.94 85 ARG A O 1
ATOM 659 N N . THR A 1 86 ? 7.531 -1.951 -13.805 1 91.31 86 THR A N 1
ATOM 660 C CA . THR A 1 86 ? 7.27 -3.387 -13.797 1 91.31 86 THR A CA 1
ATOM 661 C C . THR A 1 86 ? 6.691 -3.832 -15.141 1 91.31 86 THR A C 1
ATOM 663 O O . THR A 1 86 ? 6.25 -4.973 -15.281 1 91.31 86 THR A O 1
ATOM 666 N N . SER A 1 87 ? 6.656 -2.965 -16.094 1 86.31 87 SER A N 1
ATOM 667 C CA . SER A 1 87 ? 5.98 -3.26 -17.344 1 86.31 87 SER A CA 1
ATOM 668 C C . SER A 1 87 ? 6.754 -4.285 -18.172 1 86.31 87 SER A C 1
ATOM 670 O O . SER A 1 87 ? 6.164 -5.055 -18.922 1 86.31 87 SER A O 1
ATOM 672 N N . LYS A 1 88 ? 8.023 -4.27 -18.031 1 86.31 88 LYS A N 1
ATOM 673 C CA . LYS A 1 88 ? 8.836 -5.195 -18.828 1 86.31 88 LYS A CA 1
ATOM 674 C C . LYS A 1 88 ? 9.547 -6.203 -17.938 1 86.31 88 LYS A C 1
ATOM 676 O O . LYS A 1 88 ? 10.094 -5.836 -16.891 1 86.31 88 LYS A O 1
ATOM 681 N N . GLY A 1 89 ? 9.414 -7.434 -18.297 1 89.88 89 GLY A N 1
ATOM 682 C CA . GLY A 1 89 ? 10.18 -8.453 -17.594 1 89.88 89 GLY A CA 1
ATOM 683 C C . GLY A 1 89 ? 9.57 -8.867 -16.281 1 89.88 89 GLY A C 1
ATOM 684 O O . GLY A 1 89 ? 8.391 -8.617 -16.031 1 89.88 89 GLY A O 1
ATOM 685 N N . THR A 1 90 ? 10.328 -9.641 -15.461 1 95 90 THR A N 1
ATOM 686 C CA . THR A 1 90 ? 9.836 -10.195 -14.203 1 95 90 THR A CA 1
ATOM 687 C C . THR A 1 90 ? 10.516 -9.516 -13.016 1 95 90 THR A C 1
ATOM 689 O O . THR A 1 90 ? 10.141 -9.742 -11.867 1 95 90 THR A O 1
ATOM 692 N N . LYS A 1 91 ? 11.484 -8.656 -13.289 1 95.88 91 LYS A N 1
ATOM 693 C CA . LYS A 1 91 ? 12.195 -7.922 -12.25 1 95.88 91 LYS A CA 1
ATOM 694 C C . LYS A 1 91 ? 11.82 -6.441 -12.266 1 95.88 91 LYS A C 1
ATOM 696 O O . LYS A 1 91 ? 11.617 -5.863 -13.336 1 95.88 91 LYS A O 1
ATOM 701 N N . PRO A 1 92 ? 11.773 -5.895 -11.086 1 95.75 92 PRO A N 1
ATOM 702 C CA . PRO A 1 92 ? 11.539 -4.449 -11.086 1 95.75 92 PRO A CA 1
ATOM 703 C C . PRO A 1 92 ? 12.758 -3.652 -11.539 1 95.75 92 PRO A C 1
ATOM 705 O O . PRO A 1 92 ? 13.898 -4.059 -11.289 1 95.75 92 PRO A O 1
ATOM 708 N N . ASP A 1 93 ? 12.469 -2.615 -12.234 1 95.38 93 ASP A N 1
ATOM 709 C CA . ASP A 1 93 ? 13.469 -1.616 -12.617 1 95.38 93 ASP A CA 1
ATOM 710 C C . ASP A 1 93 ? 13.289 -0.334 -11.805 1 95.38 93 ASP A C 1
ATOM 712 O O . ASP A 1 93 ? 12.195 0.235 -11.758 1 95.38 93 ASP A O 1
ATOM 716 N N . PHE A 1 94 ? 14.406 0.189 -11.164 1 95.81 94 PHE A N 1
ATOM 717 C CA . PHE A 1 94 ? 14.273 1.306 -10.234 1 95.81 94 PHE A CA 1
ATOM 718 C C . PHE A 1 94 ? 14.953 2.553 -10.789 1 95.81 94 PHE A C 1
ATOM 720 O O . PHE A 1 94 ? 15.367 3.432 -10.031 1 95.81 94 PHE A O 1
ATOM 727 N N . HIS A 1 95 ? 15.047 2.656 -12.023 1 95.12 95 HIS A N 1
ATOM 728 C CA . HIS A 1 95 ? 15.75 3.779 -12.633 1 95.12 95 HIS A CA 1
ATOM 729 C C . HIS A 1 95 ? 15.008 5.09 -12.383 1 95.12 95 HIS A C 1
ATOM 731 O O . HIS A 1 95 ? 15.602 6.168 -12.453 1 95.12 95 HIS A O 1
ATOM 737 N N . LEU A 1 96 ? 13.789 5.008 -12.117 1 95 96 LEU A N 1
ATOM 738 C CA . LEU A 1 96 ? 13 6.207 -11.883 1 95 96 LEU A CA 1
ATOM 739 C C . LEU A 1 96 ? 13.094 6.648 -10.43 1 95 96 LEU A C 1
ATOM 741 O O . LEU A 1 96 ? 12.625 7.734 -10.07 1 95 96 LEU A O 1
ATOM 745 N N . ALA A 1 97 ? 13.641 5.84 -9.578 1 95.81 97 ALA A N 1
ATOM 746 C CA . ALA A 1 97 ? 13.812 6.188 -8.172 1 95.81 97 ALA A CA 1
ATOM 747 C C . ALA A 1 97 ? 14.992 7.137 -7.98 1 95.81 97 ALA A C 1
ATOM 749 O O . ALA A 1 97 ? 16.078 6.918 -8.539 1 95.81 97 ALA A O 1
ATOM 750 N N . GLN A 1 98 ? 14.758 8.109 -7.246 1 94.06 98 GLN A N 1
ATOM 751 C CA . GLN A 1 98 ? 15.828 9.055 -6.941 1 94.06 98 GLN A CA 1
ATOM 752 C C . GLN A 1 98 ? 16.938 8.391 -6.129 1 94.06 98 GLN A C 1
ATOM 754 O O . GLN A 1 98 ? 16.672 7.508 -5.309 1 94.06 98 GLN A O 1
ATOM 759 N N . ARG A 1 99 ? 18.125 8.891 -6.406 1 88.31 99 ARG A N 1
ATOM 760 C CA . ARG A 1 99 ? 19.281 8.305 -5.73 1 88.31 99 ARG A CA 1
ATOM 761 C C . ARG A 1 99 ? 19.312 8.711 -4.258 1 88.31 99 ARG A C 1
ATOM 763 O O . ARG A 1 99 ? 18.781 9.758 -3.883 1 88.31 99 ARG A O 1
ATOM 770 N N . GLY A 1 100 ? 20.016 7.973 -3.471 1 84.88 100 GLY A N 1
ATOM 771 C CA . GLY A 1 100 ? 19.938 7.914 -2.02 1 84.88 100 GLY A CA 1
ATOM 772 C C . GLY A 1 100 ? 20.109 9.266 -1.357 1 84.88 100 GLY A C 1
ATOM 773 O O . GLY A 1 100 ? 19.234 9.711 -0.616 1 84.88 100 GLY A O 1
ATOM 774 N N . GLU A 1 101 ? 21.094 10.039 -1.588 1 90.69 101 GLU A N 1
ATOM 775 C CA . GLU A 1 101 ? 21.281 11.289 -0.862 1 90.69 101 GLU A CA 1
ATOM 776 C C . GLU A 1 101 ? 20.203 12.305 -1.21 1 90.69 101 GLU A C 1
ATOM 778 O O . GLU A 1 101 ? 19.594 12.906 -0.319 1 90.69 101 GLU A O 1
ATOM 783 N N . LEU A 1 102 ? 19.969 12.484 -2.508 1 94.5 102 LEU A N 1
ATOM 784 C CA . LEU A 1 102 ? 18.953 13.422 -2.951 1 94.5 102 LEU A CA 1
ATOM 785 C C . LEU A 1 102 ? 17.562 12.969 -2.504 1 94.5 102 LEU A C 1
ATOM 787 O O . LEU A 1 102 ? 16.75 13.789 -2.086 1 94.5 102 LEU A O 1
ATOM 791 N N . ALA A 1 103 ? 17.344 11.727 -2.605 1 95.69 103 ALA A N 1
ATOM 792 C CA . ALA A 1 103 ? 16.078 11.172 -2.135 1 95.69 103 ALA A CA 1
ATOM 793 C C . ALA A 1 103 ? 15.875 11.461 -0.649 1 95.69 103 ALA A C 1
ATOM 795 O O . ALA A 1 103 ? 14.781 11.836 -0.228 1 95.69 103 ALA A O 1
ATOM 796 N N . ASN A 1 104 ? 16.922 11.258 0.105 1 95.88 104 ASN A N 1
ATOM 797 C CA . ASN A 1 104 ? 16.859 11.5 1.544 1 95.88 104 ASN A CA 1
ATOM 798 C C . ASN A 1 104 ? 16.547 12.961 1.858 1 95.88 104 ASN A C 1
ATOM 800 O O . ASN A 1 104 ? 15.773 13.258 2.768 1 95.88 104 ASN A O 1
ATOM 804 N N . GLU A 1 105 ? 17.141 13.836 1.142 1 96.5 105 GLU A N 1
ATOM 805 C CA . GLU A 1 105 ? 16.906 15.266 1.328 1 96.5 105 GLU A CA 1
ATOM 806 C C . GLU A 1 105 ? 15.445 15.625 1.059 1 96.5 105 GLU A C 1
ATOM 808 O O . GLU A 1 105 ? 14.805 16.297 1.869 1 96.5 105 GLU A O 1
ATOM 813 N N . LEU A 1 106 ? 14.969 15.203 -0.126 1 96.94 106 LEU A N 1
ATOM 814 C CA . LEU A 1 106 ? 13.586 15.484 -0.491 1 96.94 106 LEU A CA 1
ATOM 815 C C . LEU A 1 106 ? 12.625 14.828 0.491 1 96.94 106 LEU A C 1
ATOM 817 O O . LEU A 1 106 ? 11.617 15.43 0.881 1 96.94 106 LEU A O 1
ATOM 821 N N . TYR A 1 107 ? 12.969 13.68 0.874 1 97.38 107 TYR A N 1
ATOM 822 C CA . TYR A 1 107 ? 12.18 12.977 1.885 1 97.38 107 TYR A CA 1
ATOM 823 C C . TYR A 1 107 ? 12.141 13.773 3.186 1 97.38 107 TYR A C 1
ATOM 825 O O . TYR A 1 107 ? 11.078 13.906 3.805 1 97.38 107 TYR A O 1
ATOM 833 N N . GLY A 1 108 ? 13.211 14.227 3.582 1 97.56 108 GLY A N 1
ATOM 834 C CA . GLY A 1 108 ? 13.281 15.062 4.77 1 97.56 108 GLY A CA 1
ATOM 835 C C . GLY A 1 108 ? 12.398 16.297 4.68 1 97.56 108 GLY A C 1
ATOM 836 O O . GLY A 1 108 ? 11.727 16.656 5.648 1 97.56 108 GLY A O 1
ATOM 837 N N . GLN A 1 109 ? 12.461 16.922 3.553 1 98 109 GLN A N 1
ATOM 838 C CA . GLN A 1 109 ? 11.609 18.094 3.348 1 98 109 GLN A CA 1
ATOM 839 C C . GLN A 1 109 ? 10.133 17.719 3.457 1 98 109 GLN A C 1
ATOM 841 O O . GLN A 1 109 ? 9.336 18.469 4.02 1 98 109 GLN A O 1
ATOM 846 N N . PHE A 1 110 ? 9.797 16.625 2.896 1 98.38 110 PHE A N 1
ATOM 847 C CA . PHE A 1 110 ? 8.43 16.125 3.006 1 98.38 110 PHE A CA 1
ATOM 848 C C . PHE A 1 110 ? 8.039 15.93 4.465 1 98.38 110 PHE A C 1
ATOM 850 O O . PHE A 1 110 ? 6.973 16.375 4.895 1 98.38 110 PHE A O 1
ATOM 857 N N . MET A 1 111 ? 8.891 15.336 5.234 1 98.06 111 MET A N 1
ATOM 858 C CA . MET A 1 111 ? 8.68 15.117 6.664 1 98.06 111 MET A CA 1
ATOM 859 C C . MET A 1 111 ? 8.484 16.438 7.395 1 98.06 111 MET A C 1
ATOM 861 O O . MET A 1 111 ? 7.602 16.562 8.242 1 98.06 111 MET A O 1
ATOM 865 N N . ASP A 1 112 ? 9.32 17.375 7.074 1 98.31 112 ASP A N 1
ATOM 866 C CA . ASP A 1 112 ? 9.242 18.688 7.711 1 98.31 112 ASP A CA 1
ATOM 867 C C . ASP A 1 112 ? 7.895 19.344 7.453 1 98.31 112 ASP A C 1
ATOM 869 O O . ASP A 1 112 ? 7.312 19.953 8.352 1 98.31 112 ASP A O 1
ATOM 873 N N . LYS A 1 113 ? 7.441 19.234 6.211 1 98.44 113 LYS A N 1
ATOM 874 C CA . LYS A 1 113 ? 6.148 19.812 5.871 1 98.44 113 LYS A CA 1
ATOM 875 C C . LYS A 1 113 ? 5.023 19.156 6.672 1 98.44 113 LYS A C 1
ATOM 877 O O . LYS A 1 113 ? 4.125 19.844 7.16 1 98.44 113 LYS A O 1
ATOM 882 N N . LEU A 1 114 ? 5.066 17.859 6.766 1 98.62 114 LEU A N 1
ATOM 883 C CA . LEU A 1 114 ? 4.059 17.156 7.551 1 98.62 114 LEU A CA 1
ATOM 884 C C . LEU A 1 114 ? 4.105 17.578 9.016 1 98.62 114 LEU A C 1
ATOM 886 O O . LEU A 1 114 ? 3.062 17.828 9.625 1 98.62 114 LEU A O 1
ATOM 890 N N . LYS A 1 115 ? 5.32 17.656 9.57 1 98.56 115 LYS A N 1
ATOM 891 C CA . LYS A 1 115 ? 5.5 18.062 10.961 1 98.56 115 LYS A CA 1
ATOM 892 C C . LYS A 1 115 ? 4.992 19.484 11.195 1 98.56 115 LYS A C 1
ATOM 894 O O . LYS A 1 115 ? 4.383 19.766 12.234 1 98.56 115 LYS A O 1
ATOM 899 N N . ALA A 1 116 ? 5.246 20.312 10.273 1 98.19 116 ALA A N 1
ATOM 900 C CA . ALA A 1 116 ? 4.797 21.688 10.383 1 98.19 116 ALA A CA 1
ATOM 901 C C . ALA A 1 116 ? 3.271 21.781 10.414 1 98.19 116 ALA A C 1
ATOM 903 O O . ALA A 1 116 ? 2.701 22.641 11.078 1 98.19 116 ALA A O 1
ATOM 904 N N . GLY A 1 117 ? 2.643 20.906 9.711 1 98 117 GLY A N 1
ATOM 905 C CA . GLY A 1 117 ? 1.193 20.938 9.594 1 98 117 GLY A CA 1
ATOM 906 C C . GLY A 1 117 ? 0.483 20.203 10.719 1 98 117 GLY A C 1
ATOM 907 O O . GLY A 1 117 ? -0.582 20.641 11.164 1 98 117 GLY A O 1
ATOM 908 N N . LEU A 1 118 ? 1.062 19.109 11.195 1 98.12 118 LEU A N 1
ATOM 909 C CA . LEU A 1 118 ? 0.364 18.219 12.117 1 98.12 118 LEU A CA 1
ATOM 910 C C . LEU A 1 118 ? 0.95 18.328 13.523 1 98.12 118 LEU A C 1
ATOM 912 O O . LEU A 1 118 ? 0.268 18.047 14.508 1 98.12 118 LEU A O 1
ATOM 916 N N . GLY A 1 119 ? 2.203 18.688 13.633 1 97.56 119 GLY A N 1
ATOM 917 C CA . GLY A 1 119 ? 2.959 18.688 14.883 1 97.56 119 GLY A CA 1
ATOM 918 C C . GLY A 1 119 ? 4.082 17.672 14.898 1 97.56 119 GLY A C 1
ATOM 919 O O . GLY A 1 119 ? 3.92 16.547 14.414 1 97.56 119 GLY A O 1
ATOM 920 N N . ASP A 1 120 ? 5.168 18.016 15.508 1 96.81 120 ASP A N 1
ATOM 921 C CA . ASP A 1 120 ? 6.375 17.203 15.516 1 96.81 120 ASP A CA 1
ATOM 922 C C . ASP A 1 120 ? 6.125 15.859 16.203 1 96.81 120 ASP A C 1
ATOM 924 O O . ASP A 1 120 ? 6.621 14.82 15.758 1 96.81 120 ASP A O 1
ATOM 928 N N . ASP A 1 121 ? 5.371 15.93 17.219 1 96.44 121 ASP A N 1
ATOM 929 C CA . ASP A 1 121 ? 5.168 14.75 18.047 1 96.44 121 ASP A CA 1
ATOM 930 C C . ASP A 1 121 ? 4.191 13.773 17.391 1 96.44 121 ASP A C 1
ATOM 932 O O . ASP A 1 121 ? 4.07 12.625 17.828 1 96.44 121 ASP A O 1
ATOM 936 N N . LYS A 1 122 ? 3.551 14.211 16.281 1 98.25 122 LYS A N 1
ATOM 937 C CA . LYS A 1 122 ? 2.506 13.398 15.664 1 98.25 122 LYS A CA 1
ATOM 938 C C . LYS A 1 122 ? 3.004 12.742 14.383 1 98.25 122 LYS A C 1
ATOM 940 O O . LYS A 1 122 ? 2.271 11.992 13.734 1 98.25 122 LYS A O 1
ATOM 945 N N . VAL A 1 123 ? 4.195 13.055 14.008 1 98.69 123 VAL A N 1
ATOM 946 C CA . VAL A 1 123 ? 4.789 12.492 12.797 1 98.69 123 VAL A CA 1
ATOM 947 C C . VAL A 1 123 ? 6.039 11.688 13.156 1 98.69 123 VAL A C 1
ATOM 949 O O . VAL A 1 123 ? 7 12.234 13.695 1 98.69 123 VAL A O 1
ATOM 952 N N . GLN A 1 124 ? 5.922 10.43 12.891 1 98.38 124 GLN A N 1
ATOM 953 C CA . GLN A 1 124 ? 7.035 9.523 13.156 1 98.38 124 GLN A CA 1
ATOM 954 C C . GLN A 1 124 ? 7.695 9.07 11.852 1 98.38 124 GLN A C 1
ATOM 956 O O . GLN A 1 124 ? 7.094 9.164 10.781 1 98.38 124 GLN A O 1
ATOM 961 N N . ASN A 1 125 ? 8.891 8.633 12 1 96.88 125 ASN A N 1
ATOM 962 C CA . ASN A 1 125 ? 9.703 8.266 10.844 1 96.88 125 ASN A CA 1
ATOM 963 C C . ASN A 1 125 ? 10.266 6.852 10.984 1 96.88 125 ASN A C 1
ATOM 965 O O . ASN A 1 125 ? 10.406 6.34 12.094 1 96.88 125 ASN A O 1
ATOM 969 N N . GLY A 1 126 ? 10.445 6.223 9.898 1 95.19 126 GLY A N 1
ATOM 970 C CA . GLY A 1 126 ? 11.305 5.051 9.906 1 95.19 126 GLY A CA 1
ATOM 971 C C . GLY A 1 126 ? 12.781 5.391 9.938 1 95.19 126 GLY A C 1
ATOM 972 O O . GLY A 1 126 ? 13.203 6.293 10.664 1 95.19 126 GLY A O 1
ATOM 973 N N . VAL A 1 127 ? 13.531 4.527 9.312 1 93.69 127 VAL A N 1
ATOM 974 C CA . VAL A 1 127 ? 14.969 4.754 9.164 1 93.69 127 VAL A CA 1
ATOM 975 C C . VAL A 1 127 ? 15.352 4.664 7.688 1 93.69 127 VAL A C 1
ATOM 977 O O . VAL A 1 127 ? 15.328 3.582 7.098 1 93.69 127 VAL A O 1
ATOM 980 N N . PHE A 1 128 ? 15.734 5.789 7.137 1 91.06 128 PHE A N 1
ATOM 981 C CA . PHE A 1 128 ? 16.016 5.879 5.711 1 91.06 128 PHE A CA 1
ATOM 982 C C . PHE A 1 128 ? 17.141 4.918 5.324 1 91.06 128 PHE A C 1
ATOM 984 O O . PHE A 1 128 ? 18.203 4.906 5.957 1 91.06 128 PHE A O 1
ATOM 991 N N . GLY A 1 129 ? 16.875 4.078 4.352 1 86.06 129 GLY A N 1
ATOM 992 C CA . GLY A 1 129 ? 17.891 3.201 3.793 1 86.06 129 GLY A CA 1
ATOM 993 C C . GLY A 1 129 ? 18.078 1.927 4.59 1 86.06 129 GLY A C 1
ATOM 994 O O . GLY A 1 129 ? 18.844 1.047 4.188 1 86.06 129 GLY A O 1
ATOM 995 N N . ALA A 1 130 ? 17.406 1.767 5.684 1 89.62 130 ALA A N 1
ATOM 996 C CA . ALA A 1 130 ? 17.562 0.595 6.543 1 89.62 130 ALA A CA 1
ATOM 997 C C . ALA A 1 130 ? 16.594 -0.514 6.148 1 89.62 130 ALA A C 1
ATOM 999 O O . ALA A 1 130 ? 15.539 -0.246 5.566 1 89.62 130 ALA A O 1
ATOM 1000 N N . MET A 1 131 ? 17.016 -1.734 6.4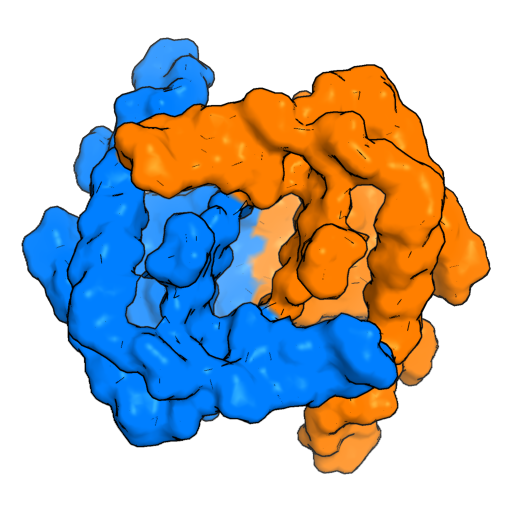3 1 92.19 131 MET A N 1
ATOM 1001 C CA . MET A 1 131 ? 16.062 -2.838 6.383 1 92.19 131 MET A CA 1
ATOM 1002 C C . MET A 1 131 ? 15.086 -2.758 7.551 1 92.19 131 MET A C 1
ATOM 1004 O O . MET A 1 131 ? 15.492 -2.773 8.711 1 92.19 131 MET A O 1
ATOM 1008 N N . MET A 1 132 ? 13.836 -2.68 7.207 1 96.62 132 MET A N 1
ATOM 1009 C CA . MET A 1 132 ? 12.812 -2.428 8.219 1 96.62 132 MET A CA 1
ATOM 1010 C C . MET A 1 132 ? 11.68 -3.451 8.117 1 96.62 132 MET A C 1
ATOM 1012 O O . MET A 1 132 ? 11.328 -3.881 7.016 1 96.62 132 MET A O 1
ATOM 1016 N N . SER A 1 133 ? 11.203 -3.855 9.242 1 98.12 133 SER A N 1
ATOM 1017 C CA . SER A 1 133 ? 9.914 -4.531 9.336 1 98.12 133 SER A CA 1
ATOM 1018 C C . SER A 1 133 ? 8.812 -3.561 9.734 1 98.12 133 SER A C 1
ATOM 1020 O O . SER A 1 133 ? 8.852 -2.975 10.82 1 98.12 133 SER A O 1
ATOM 1022 N N . CYS A 1 134 ? 7.875 -3.354 8.867 1 98.5 134 CYS A N 1
ATOM 1023 C CA . CYS A 1 134 ? 6.789 -2.412 9.117 1 98.5 134 CYS A CA 1
ATOM 1024 C C . CYS A 1 134 ? 5.492 -3.146 9.438 1 98.5 134 CYS A C 1
ATOM 1026 O O . CYS A 1 134 ? 4.883 -3.75 8.547 1 98.5 134 CYS A O 1
ATOM 1028 N N . LYS A 1 135 ? 5.109 -3.115 10.68 1 98.56 135 LYS A N 1
ATOM 1029 C CA . LYS A 1 135 ? 3.867 -3.748 11.117 1 98.56 135 LYS A CA 1
ATOM 1030 C C . LYS A 1 135 ? 2.725 -2.738 11.172 1 98.56 135 LYS A C 1
ATOM 1032 O O . LYS A 1 135 ? 2.898 -1.62 11.656 1 98.56 135 LYS A O 1
ATOM 1037 N N . LEU A 1 136 ? 1.568 -3.139 10.602 1 98.69 136 LEU A N 1
ATOM 1038 C CA . LEU A 1 136 ? 0.421 -2.238 10.648 1 98.69 136 LEU A CA 1
ATOM 1039 C C . LEU A 1 136 ? -0.887 -3.021 10.602 1 98.69 136 LEU A C 1
ATOM 1041 O O . LEU A 1 136 ? -0.905 -4.18 10.18 1 98.69 136 LEU A O 1
ATOM 1045 N N . THR A 1 137 ? -1.899 -2.42 11.141 1 98.69 137 THR A N 1
ATOM 1046 C CA . THR A 1 137 ? -3.273 -2.863 10.93 1 98.69 137 THR A CA 1
ATOM 1047 C C . THR A 1 137 ? -4.043 -1.849 10.094 1 98.69 137 THR A C 1
ATOM 1049 O O . THR A 1 137 ? -4.359 -0.754 10.562 1 98.69 137 THR A O 1
ATOM 1052 N N . ASN A 1 138 ? -4.297 -2.213 8.82 1 98.56 138 ASN A N 1
ATOM 1053 C CA . ASN A 1 138 ? -5.051 -1.405 7.867 1 98.56 138 ASN A CA 1
ATOM 1054 C C . ASN A 1 138 ? -6.555 -1.552 8.078 1 98.56 138 ASN A C 1
ATOM 1056 O O . ASN A 1 138 ? -7.105 -2.643 7.922 1 98.56 138 ASN A O 1
ATOM 1060 N N . GLU A 1 139 ? -7.238 -0.454 8.414 1 96.94 139 GLU A N 1
ATOM 1061 C CA . GLU A 1 139 ? -8.648 -0.499 8.797 1 96.94 139 GLU A CA 1
ATOM 1062 C C . GLU A 1 139 ? -9.547 -0.137 7.621 1 96.94 139 GLU A C 1
ATOM 1064 O O . GLU A 1 139 ? -9.352 0.892 6.973 1 96.94 139 GLU A O 1
ATOM 1069 N N . GLY A 1 140 ? -10.562 -1.036 7.461 1 90.12 140 GLY A N 1
ATOM 1070 C CA . GLY A 1 140 ? -11.484 -0.826 6.355 1 90.12 140 GLY A CA 1
ATOM 1071 C C . GLY A 1 140 ? -11.555 -2.004 5.402 1 90.12 140 GLY A C 1
ATOM 1072 O O . GLY A 1 140 ? -12.562 -2.709 5.352 1 90.12 140 GLY A O 1
ATOM 1073 N N . PRO A 1 141 ? -10.32 -2.195 4.734 1 96.06 141 PRO A N 1
ATOM 1074 C CA . PRO A 1 141 ? -9.125 -1.354 4.695 1 96.06 141 PRO A CA 1
ATOM 1075 C C . PRO A 1 141 ? -9.297 -0.126 3.805 1 96.06 141 PRO A C 1
ATOM 1077 O O . PRO A 1 141 ? -10.18 -0.1 2.943 1 96.06 141 PRO A O 1
ATOM 1080 N N . VAL A 1 142 ? -8.547 0.916 4.047 1 97.69 142 VAL A N 1
ATOM 1081 C CA . VAL A 1 142 ? -8.461 2.125 3.234 1 97.69 142 VAL A CA 1
ATOM 1082 C C . VAL A 1 142 ? -7.023 2.334 2.764 1 97.69 142 VAL A C 1
ATOM 1084 O O . VAL A 1 142 ? -6.121 2.545 3.578 1 97.69 142 VAL A O 1
ATOM 1087 N N . THR A 1 143 ? -6.801 2.25 1.507 1 98.56 143 THR A N 1
ATOM 1088 C CA . THR A 1 143 ? -5.508 2.5 0.873 1 98.56 143 THR A CA 1
ATOM 1089 C C . THR A 1 143 ? -5.668 3.43 -0.327 1 98.56 143 THR A C 1
ATOM 1091 O O . THR A 1 143 ? -6.445 3.143 -1.242 1 98.56 143 THR A O 1
ATOM 1094 N N . ILE A 1 144 ? -4.965 4.543 -0.321 1 98.44 144 ILE A N 1
ATOM 1095 C CA . ILE A 1 144 ? -5.02 5.551 -1.373 1 98.44 144 ILE A CA 1
ATOM 1096 C C . ILE A 1 144 ? -3.633 5.738 -1.981 1 98.44 144 ILE A C 1
ATOM 1098 O O . ILE A 1 144 ? -2.631 5.77 -1.262 1 98.44 144 ILE A O 1
ATOM 1102 N N . ILE A 1 145 ? -3.592 5.832 -3.299 1 97.88 145 ILE A N 1
ATOM 1103 C CA . ILE A 1 145 ? -2.348 6.148 -3.99 1 97.88 145 ILE A CA 1
ATOM 1104 C C . ILE A 1 145 ? -2.355 7.613 -4.418 1 97.88 145 ILE A C 1
ATOM 1106 O O . ILE A 1 145 ? -3.27 8.062 -5.117 1 97.88 145 ILE A O 1
ATOM 1110 N N . PHE A 1 146 ? -1.384 8.32 -3.936 1 97.5 146 PHE A N 1
ATOM 1111 C CA . PHE A 1 146 ? -1.147 9.688 -4.395 1 97.5 146 PHE A CA 1
ATOM 1112 C C . PHE A 1 146 ? 0.042 9.734 -5.348 1 97.5 146 PHE A C 1
ATOM 1114 O O . PHE A 1 146 ? 1.056 9.07 -5.121 1 97.5 146 PHE A O 1
ATOM 1121 N N . ASP A 1 147 ? -0.103 10.422 -6.344 1 95 147 ASP A N 1
ATOM 1122 C CA . ASP A 1 147 ? 0.938 10.656 -7.34 1 95 147 ASP A CA 1
ATOM 1123 C C . ASP A 1 147 ? 0.991 12.125 -7.75 1 95 147 ASP A C 1
ATOM 1125 O O . ASP A 1 147 ? 0.015 12.664 -8.273 1 95 147 ASP A O 1
ATOM 1129 N N . SER A 1 148 ? 2.131 12.727 -7.512 1 93.19 148 SER A N 1
ATOM 1130 C CA . SER A 1 148 ? 2.236 14.156 -7.758 1 93.19 148 SER A CA 1
ATOM 1131 C C . SER A 1 148 ? 2.17 14.469 -9.25 1 93.19 148 SER A C 1
ATOM 1133 O O . SER A 1 148 ? 1.977 15.625 -9.633 1 93.19 148 SER A O 1
ATOM 1135 N N . LYS A 1 149 ? 2.357 13.5 -10.148 1 85.25 149 LYS A N 1
ATOM 1136 C CA . LYS A 1 149 ? 2.318 13.711 -11.594 1 85.25 149 LYS A CA 1
ATOM 1137 C C . LYS A 1 149 ? 0.939 13.383 -12.156 1 85.25 149 LYS A C 1
ATOM 1139 O O . LYS A 1 149 ? 0.68 13.609 -13.344 1 85.25 149 LYS A O 1
ATOM 1144 N N . ALA A 1 150 ? 0.12 12.836 -11.258 1 74.75 150 ALA A N 1
ATOM 1145 C CA . ALA A 1 150 ? -1.229 12.508 -11.711 1 74.75 150 ALA A CA 1
ATOM 1146 C C . ALA A 1 150 ? -2.221 13.602 -11.32 1 74.75 150 ALA A C 1
ATOM 1148 O O . ALA A 1 150 ? -2.008 14.32 -10.344 1 74.75 150 ALA A O 1
ATOM 1149 N N . MET B 1 1 ? -7.246 -1.936 -13.656 1 96.81 1 MET B N 1
ATOM 1150 C CA . MET B 1 1 ? -7.02 -2.674 -12.422 1 96.81 1 MET B CA 1
ATOM 1151 C C . MET B 1 1 ? -5.719 -2.232 -11.758 1 96.81 1 MET B C 1
ATOM 1153 O O . MET B 1 1 ? -4.699 -2.061 -12.43 1 96.81 1 MET B O 1
ATOM 1157 N N . ARG B 1 2 ? -5.805 -1.95 -10.5 1 97.44 2 ARG B N 1
ATOM 1158 C CA . ARG B 1 2 ? -4.641 -1.523 -9.734 1 97.44 2 ARG B CA 1
ATOM 1159 C C . ARG B 1 2 ? -4.406 -2.445 -8.539 1 97.44 2 ARG B C 1
ATOM 1161 O O . ARG B 1 2 ? -5.355 -2.859 -7.871 1 97.44 2 ARG B O 1
ATOM 1168 N N . ILE B 1 3 ? -3.129 -2.766 -8.367 1 98.62 3 ILE B N 1
ATOM 1169 C CA . ILE B 1 3 ? -2.777 -3.654 -7.262 1 98.62 3 ILE B CA 1
ATOM 1170 C C . ILE B 1 3 ? -1.622 -3.055 -6.461 1 98.62 3 ILE B C 1
ATOM 1172 O O . ILE B 1 3 ? -0.628 -2.607 -7.039 1 98.62 3 ILE B O 1
ATOM 1176 N N . VAL B 1 4 ? -1.79 -2.92 -5.219 1 98.75 4 VAL B N 1
ATOM 1177 C CA . VAL B 1 4 ? -0.669 -2.684 -4.316 1 98.75 4 VAL B CA 1
ATOM 1178 C C . VAL B 1 4 ? -0.185 -4.008 -3.734 1 98.75 4 VAL B C 1
ATOM 1180 O O . VAL B 1 4 ? -0.931 -4.695 -3.031 1 98.75 4 VAL B O 1
ATOM 1183 N N . LEU B 1 5 ? 1.008 -4.383 -4.078 1 98.81 5 LEU B N 1
ATOM 1184 C CA . LEU B 1 5 ? 1.653 -5.594 -3.574 1 98.81 5 LEU B CA 1
ATOM 1185 C C . LEU B 1 5 ? 2.609 -5.262 -2.434 1 98.81 5 LEU B C 1
ATOM 1187 O O . LEU B 1 5 ? 3.488 -4.41 -2.58 1 98.81 5 LEU B O 1
ATOM 1191 N N . GLN B 1 6 ? 2.424 -5.891 -1.3 1 98.75 6 GLN B N 1
ATOM 1192 C CA . GLN B 1 6 ? 3.348 -5.762 -0.178 1 98.75 6 GLN B CA 1
ATOM 1193 C C . GLN B 1 6 ? 3.951 -7.113 0.197 1 98.75 6 GLN B C 1
ATOM 1195 O O . GLN B 1 6 ? 3.223 -8.078 0.427 1 98.75 6 GLN B O 1
ATOM 1200 N N . LYS B 1 7 ? 5.254 -7.191 0.195 1 98.75 7 LYS B N 1
ATOM 1201 C CA . LYS B 1 7 ? 5.938 -8.398 0.658 1 98.75 7 LYS B CA 1
ATOM 1202 C C . LYS B 1 7 ? 5.848 -8.531 2.176 1 98.75 7 LYS B C 1
ATOM 1204 O O . LYS B 1 7 ? 6.293 -7.648 2.908 1 98.75 7 LYS B O 1
ATOM 1209 N N . VAL B 1 8 ? 5.344 -9.742 2.637 1 98.69 8 VAL B N 1
ATOM 1210 C CA . VAL B 1 8 ? 5.008 -9.797 4.055 1 98.69 8 VAL B CA 1
ATOM 1211 C C . VAL B 1 8 ? 5.617 -11.047 4.68 1 98.69 8 VAL B C 1
ATOM 1213 O O . VAL B 1 8 ? 5.801 -12.062 4.004 1 98.69 8 VAL B O 1
ATOM 1216 N N . SER B 1 9 ? 5.887 -10.93 5.949 1 98.25 9 SER B N 1
ATOM 1217 C CA . SER B 1 9 ? 6.27 -12.102 6.738 1 98.25 9 SER B CA 1
ATOM 1218 C C . SER B 1 9 ? 5.062 -12.719 7.43 1 98.25 9 SER B C 1
ATOM 1220 O O . SER B 1 9 ? 5.129 -13.852 7.906 1 98.25 9 SER B O 1
ATOM 1222 N N . GLU B 1 10 ? 4.047 -11.992 7.5 1 98.56 10 GLU B N 1
ATOM 1223 C CA . GLU B 1 10 ? 2.74 -12.414 7.996 1 98.56 10 GLU B CA 1
ATOM 1224 C C . GLU B 1 10 ? 1.648 -11.43 7.578 1 98.56 10 GLU B C 1
ATOM 1226 O O . GLU B 1 10 ? 1.908 -10.234 7.418 1 98.56 10 GLU B O 1
ATOM 1231 N N . ALA B 1 11 ? 0.465 -11.898 7.395 1 98.69 11 ALA B N 1
ATOM 1232 C CA . ALA B 1 11 ? -0.708 -11.078 7.105 1 98.69 11 ALA B CA 1
ATOM 1233 C C . ALA B 1 11 ? -1.993 -11.797 7.512 1 98.69 11 ALA B C 1
ATOM 1235 O O . ALA B 1 11 ? -2.068 -13.023 7.457 1 98.69 11 ALA B O 1
ATOM 1236 N N . SER B 1 12 ? -2.93 -11.062 7.922 1 98.81 12 SER B N 1
ATOM 1237 C CA . SER B 1 12 ? -4.215 -11.648 8.297 1 98.81 12 SER B CA 1
ATOM 1238 C C . SER B 1 12 ? -5.352 -10.648 8.102 1 98.81 12 SER B C 1
ATOM 1240 O O . SER B 1 12 ? -5.133 -9.438 8.109 1 98.81 12 SER B O 1
ATOM 1242 N N . VAL B 1 13 ? -6.488 -11.156 7.895 1 98.62 13 VAL B N 1
ATOM 1243 C CA . VAL B 1 13 ? -7.719 -10.383 7.781 1 98.62 13 VAL B CA 1
ATOM 1244 C C . VAL B 1 13 ? -8.688 -10.781 8.898 1 98.62 13 VAL B C 1
ATOM 1246 O O . VAL B 1 13 ? -8.953 -11.969 9.102 1 98.62 13 VAL B O 1
ATOM 1249 N N . THR B 1 14 ? -9.125 -9.789 9.57 1 98.44 14 THR B N 1
ATOM 1250 C CA . THR B 1 14 ? -10.094 -9.984 10.641 1 98.44 14 THR B CA 1
ATOM 1251 C C . THR B 1 14 ? -11.398 -9.258 10.328 1 98.44 14 THR B C 1
ATOM 1253 O O . THR B 1 14 ? -11.391 -8.102 9.898 1 98.44 14 THR B O 1
ATOM 1256 N N . VAL B 1 15 ? -12.484 -9.898 10.461 1 96.38 15 VAL B N 1
ATOM 1257 C CA . VAL B 1 15 ? -13.82 -9.32 10.359 1 96.38 15 VAL B CA 1
ATOM 1258 C C . VAL B 1 15 ? -14.547 -9.461 11.695 1 96.38 15 VAL B C 1
ATOM 1260 O O . VAL B 1 15 ? -14.703 -10.578 12.211 1 96.38 15 VAL B O 1
ATOM 1263 N N . GLY B 1 16 ? -14.945 -8.266 12.172 1 92.62 16 GLY B N 1
ATOM 1264 C CA . GLY B 1 16 ? -15.43 -8.328 13.539 1 92.62 16 GLY B CA 1
ATOM 1265 C C . GLY B 1 16 ? -14.375 -8.766 14.531 1 92.62 16 GLY B C 1
ATOM 1266 O O . GLY B 1 16 ? -13.367 -8.086 14.719 1 92.62 16 GLY B O 1
ATOM 1267 N N . SER B 1 17 ? -14.508 -9.922 15.141 1 92 17 SER B N 1
ATOM 1268 C CA . SER B 1 17 ? -13.516 -10.414 16.094 1 92 17 SER B CA 1
ATOM 1269 C C . SER B 1 17 ? -12.914 -11.734 15.625 1 92 17 SER B C 1
ATOM 1271 O O . SER B 1 17 ? -12.164 -12.375 16.375 1 92 17 SER B O 1
ATOM 1273 N N . ALA B 1 18 ? -13.148 -12.031 14.367 1 96 18 ALA B N 1
ATOM 1274 C CA . ALA B 1 18 ? -12.703 -13.328 13.875 1 96 18 ALA B CA 1
ATOM 1275 C C . ALA B 1 18 ? -11.68 -13.172 12.75 1 96 18 ALA B C 1
ATOM 1277 O O . ALA B 1 18 ? -11.891 -12.391 11.82 1 96 18 ALA B O 1
ATOM 1278 N N . VAL B 1 19 ? -10.625 -13.875 12.922 1 97.38 19 VAL B N 1
ATOM 1279 C CA . VAL B 1 19 ? -9.664 -13.961 11.828 1 97.38 19 VAL B CA 1
ATOM 1280 C C . VAL B 1 19 ? -10.234 -14.828 10.711 1 97.38 19 VAL B C 1
ATOM 1282 O O . VAL B 1 19 ? -10.523 -16 10.914 1 97.38 19 VAL B O 1
ATOM 1285 N N . VAL B 1 20 ? -10.391 -14.312 9.516 1 96.94 20 VAL B N 1
ATOM 1286 C CA . VAL B 1 20 ? -11.039 -15.062 8.445 1 96.94 20 VAL B CA 1
ATOM 1287 C C . VAL B 1 20 ? -9.977 -15.656 7.52 1 96.94 20 VAL B C 1
ATOM 1289 O O . VAL B 1 20 ? -10.234 -16.641 6.824 1 96.94 20 VAL B O 1
ATOM 1292 N N . SER B 1 21 ? -8.828 -15.086 7.457 1 98.12 21 SER B N 1
ATOM 1293 C CA . SER B 1 21 ? -7.723 -15.617 6.668 1 98.12 21 SER B CA 1
ATOM 1294 C C . SER B 1 21 ? -6.379 -15.102 7.176 1 98.12 21 SER B C 1
ATOM 1296 O O . SER B 1 21 ? -6.316 -14.062 7.84 1 98.12 21 SER B O 1
ATOM 1298 N N . GLN B 1 22 ? -5.391 -15.867 6.957 1 98.56 22 GLN B N 1
ATOM 1299 C CA . GLN B 1 22 ? -4.031 -15.5 7.352 1 98.56 22 GLN B CA 1
ATOM 1300 C C . GLN B 1 22 ? -2.998 -16.234 6.496 1 98.56 22 GLN B C 1
ATOM 1302 O O . GLN B 1 22 ? -3.26 -17.328 5.996 1 98.56 22 GLN B O 1
ATOM 1307 N N . ILE B 1 23 ? -1.929 -15.602 6.332 1 98.56 23 ILE B N 1
ATOM 1308 C CA . ILE B 1 23 ? -0.799 -16.234 5.656 1 98.56 23 ILE B CA 1
ATOM 1309 C C . ILE B 1 23 ? 0.49 -15.922 6.418 1 98.56 23 ILE B C 1
ATOM 1311 O O . ILE B 1 23 ? 0.544 -14.977 7.207 1 98.56 23 ILE B O 1
ATOM 1315 N N . LYS B 1 24 ? 1.442 -16.75 6.203 1 96.31 24 LYS B N 1
ATOM 1316 C CA . LYS B 1 24 ? 2.795 -16.453 6.668 1 96.31 24 LYS B CA 1
ATOM 1317 C C . LYS B 1 24 ? 3.574 -15.648 5.633 1 96.31 24 LYS B C 1
ATOM 1319 O O . LYS B 1 24 ? 3.059 -14.672 5.078 1 96.31 24 LYS B O 1
ATOM 1324 N N . HIS B 1 25 ? 4.59 -16.156 5.047 1 97.75 25 HIS B N 1
ATOM 1325 C CA . HIS B 1 25 ? 5.469 -15.422 4.137 1 97.75 25 HIS B CA 1
ATOM 1326 C C . HIS B 1 25 ? 4.879 -15.359 2.734 1 97.75 25 HIS B C 1
ATOM 1328 O O . HIS B 1 25 ? 4.348 -16.359 2.232 1 97.75 25 HIS B O 1
ATOM 1334 N N . GLY B 1 26 ? 4.828 -14.195 2.104 1 98.69 26 GLY B N 1
ATOM 1335 C CA . GLY B 1 26 ? 4.34 -14.023 0.744 1 98.69 26 GLY B CA 1
ATOM 1336 C C . GLY B 1 26 ? 3.906 -12.602 0.437 1 98.69 26 GLY B C 1
ATOM 1337 O O . GLY B 1 26 ? 4.621 -11.648 0.748 1 98.69 26 GLY B O 1
ATOM 1338 N N . TYR B 1 27 ? 2.727 -12.469 -0.31 1 98.88 27 TYR B N 1
ATOM 1339 C CA . TYR B 1 27 ? 2.238 -11.156 -0.72 1 98.88 27 TYR B CA 1
ATOM 1340 C C . TYR B 1 27 ? 0.87 -10.867 -0.112 1 98.88 27 TYR B C 1
ATOM 1342 O O . TYR B 1 27 ? -0.016 -11.727 -0.129 1 98.88 27 TYR B O 1
ATOM 1350 N N . MET B 1 28 ? 0.741 -9.75 0.467 1 98.81 28 MET B N 1
ATOM 1351 C CA . MET B 1 28 ? -0.578 -9.141 0.597 1 98.81 28 MET B CA 1
ATOM 1352 C C . MET B 1 28 ? -0.903 -8.281 -0.623 1 98.81 28 MET B C 1
ATOM 1354 O O . MET B 1 28 ? -0.135 -7.387 -0.981 1 98.81 28 MET B O 1
ATOM 1358 N N . LEU B 1 29 ? -1.977 -8.594 -1.282 1 98.88 29 LEU B N 1
ATOM 1359 C CA . LEU B 1 29 ? -2.418 -7.832 -2.445 1 98.88 29 LEU B CA 1
ATOM 1360 C C . LEU B 1 29 ? -3.68 -7.039 -2.127 1 98.88 29 LEU B C 1
ATOM 1362 O O . LEU B 1 29 ? -4.699 -7.617 -1.746 1 98.88 29 LEU B O 1
ATOM 1366 N N . LEU B 1 30 ? -3.594 -5.773 -2.189 1 98.62 30 LEU B N 1
ATOM 1367 C CA . LEU B 1 30 ? -4.773 -4.918 -2.246 1 98.62 30 LEU B CA 1
ATOM 1368 C C . LEU B 1 30 ? -5.18 -4.652 -3.689 1 98.62 30 LEU B C 1
ATOM 1370 O O . LEU B 1 30 ? -4.398 -4.109 -4.473 1 98.62 30 LEU B O 1
ATOM 1374 N N . VAL B 1 31 ? -6.402 -5.004 -4.023 1 98.38 31 VAL B N 1
ATOM 1375 C CA . VAL B 1 31 ? -6.785 -5.059 -5.434 1 98.38 31 VAL B CA 1
ATOM 1376 C C . VAL B 1 31 ? -7.941 -4.094 -5.691 1 98.38 31 VAL B C 1
ATOM 1378 O O . VAL B 1 31 ? -9.016 -4.234 -5.109 1 98.38 31 VAL B O 1
ATOM 1381 N N . GLY B 1 32 ? -7.688 -3.156 -6.566 1 97.81 32 GLY B N 1
ATOM 1382 C CA . GLY B 1 32 ? -8.719 -2.258 -7.055 1 97.81 32 GLY B CA 1
ATOM 1383 C C . GLY B 1 32 ? -9.148 -2.559 -8.477 1 97.81 32 GLY B C 1
ATOM 1384 O O . GLY B 1 32 ? -8.312 -2.664 -9.375 1 97.81 32 GLY B O 1
ATOM 1385 N N . ILE B 1 33 ? -10.438 -2.688 -8.641 1 97.69 33 ILE B N 1
ATOM 1386 C CA . ILE B 1 33 ? -11 -2.957 -9.961 1 97.69 33 ILE B CA 1
ATOM 1387 C C . ILE B 1 33 ? -11.672 -1.698 -10.5 1 97.69 33 ILE B C 1
ATOM 1389 O O . ILE B 1 33 ? -12.523 -1.106 -9.828 1 97.69 33 ILE B O 1
ATOM 1393 N N . GLY B 1 34 ? -11.297 -1.313 -11.703 1 97 34 GLY B N 1
ATOM 1394 C CA . GLY B 1 34 ? -11.859 -0.132 -12.336 1 97 34 GLY B CA 1
ATOM 1395 C C . GLY B 1 34 ? -13.016 -0.448 -13.266 1 97 34 GLY B C 1
ATOM 1396 O O . GLY B 1 34 ? -13.219 -1.604 -13.641 1 97 34 GLY B O 1
ATOM 1397 N N . THR B 1 35 ? -13.742 0.598 -13.672 1 96.25 35 THR B N 1
ATOM 1398 C CA . THR B 1 35 ? -14.922 0.475 -14.508 1 96.25 35 THR B CA 1
ATOM 1399 C C . THR B 1 35 ? -14.547 0.005 -15.914 1 96.25 35 THR B C 1
ATOM 1401 O O . THR B 1 35 ? -15.367 -0.585 -16.625 1 96.25 35 THR B O 1
ATOM 1404 N N . ASP B 1 36 ? -13.352 0.181 -16.297 1 95.06 36 ASP B N 1
ATOM 1405 C CA . ASP B 1 36 ? -12.922 -0.158 -17.656 1 95.06 36 ASP B CA 1
ATOM 1406 C C . ASP B 1 36 ? -12.109 -1.45 -17.672 1 95.06 36 ASP B C 1
ATOM 1408 O O . ASP B 1 36 ? -11.586 -1.851 -18.719 1 95.06 36 ASP B O 1
ATOM 1412 N N . ASP B 1 37 ? -11.977 -2.107 -16.609 1 96.5 37 ASP B N 1
ATOM 1413 C CA . ASP B 1 37 ? -11.164 -3.318 -16.531 1 96.5 37 ASP B CA 1
ATOM 1414 C C . ASP B 1 37 ? -11.852 -4.484 -17.25 1 96.5 37 ASP B C 1
ATOM 1416 O O . ASP B 1 37 ? -13.078 -4.609 -17.188 1 96.5 37 ASP B O 1
ATOM 1420 N N . LYS B 1 38 ? -11.078 -5.281 -17.938 1 95.06 38 LYS B N 1
ATOM 1421 C CA . LYS B 1 38 ? -11.547 -6.469 -18.641 1 95.06 38 LYS B CA 1
ATOM 1422 C C . LYS B 1 38 ? -10.727 -7.695 -18.25 1 95.06 38 LYS B C 1
ATOM 1424 O O . LYS B 1 38 ? -9.828 -7.613 -17.406 1 95.06 38 LYS B O 1
ATOM 1429 N N . LEU B 1 39 ? -11.117 -8.773 -18.875 1 96.06 39 LEU B N 1
ATOM 1430 C CA . LEU B 1 39 ? -10.453 -10.039 -18.578 1 96.06 39 LEU B CA 1
ATOM 1431 C C . LEU B 1 39 ? -8.977 -9.984 -18.938 1 96.06 39 LEU B C 1
ATOM 1433 O O . LEU B 1 39 ? -8.148 -10.594 -18.266 1 96.06 39 LEU B O 1
ATOM 1437 N N . GLU B 1 40 ? -8.68 -9.219 -19.922 1 96.94 40 GLU B N 1
ATOM 1438 C CA . GLU B 1 40 ? -7.289 -9.07 -20.328 1 96.94 40 GLU B CA 1
ATOM 1439 C C . GLU B 1 40 ? -6.449 -8.445 -19.219 1 96.94 40 GLU B C 1
ATOM 1441 O O . GLU B 1 40 ? -5.277 -8.789 -19.047 1 96.94 40 GLU B O 1
ATOM 1446 N N . ASP B 1 41 ? -7.02 -7.488 -18.5 1 97.12 41 ASP B N 1
ATOM 1447 C CA . ASP B 1 41 ? -6.336 -6.855 -17.375 1 97.12 41 ASP B CA 1
ATOM 1448 C C . ASP B 1 41 ? -6.059 -7.863 -16.266 1 97.12 41 ASP B C 1
ATOM 1450 O O . ASP B 1 41 ? -4.969 -7.875 -15.688 1 97.12 41 ASP B O 1
ATOM 1454 N N . ILE B 1 42 ? -6.992 -8.719 -16.047 1 97.69 42 ILE B N 1
ATOM 1455 C CA . ILE B 1 42 ? -6.891 -9.742 -15.016 1 97.69 42 ILE B CA 1
ATOM 1456 C C . ILE B 1 42 ? -5.781 -10.727 -15.375 1 97.69 42 ILE B C 1
ATOM 1458 O O . ILE B 1 42 ? -4.941 -11.055 -14.531 1 97.69 42 ILE B O 1
ATOM 1462 N N . ASP B 1 43 ? -5.836 -11.156 -16.609 1 97.31 43 ASP B N 1
ATOM 1463 C CA . ASP B 1 43 ? -4.824 -12.102 -17.078 1 97.31 43 ASP B CA 1
ATOM 1464 C C . ASP B 1 43 ? -3.426 -11.5 -16.969 1 97.31 43 ASP B C 1
ATOM 1466 O O . ASP B 1 43 ? -2.504 -12.148 -16.469 1 97.31 43 ASP B O 1
ATOM 1470 N N . LYS B 1 44 ? -3.352 -10.297 -17.375 1 96.69 44 LYS B N 1
ATOM 1471 C CA . LYS B 1 44 ? -2.07 -9.594 -17.391 1 96.69 44 LYS B CA 1
ATOM 1472 C C . LYS B 1 44 ? -1.501 -9.461 -15.977 1 96.69 44 LYS B C 1
ATOM 1474 O O . LYS B 1 44 ? -0.358 -9.844 -15.727 1 96.69 44 LYS B O 1
ATOM 1479 N N . LEU B 1 45 ? -2.258 -9.016 -15.055 1 97.81 45 LEU B N 1
ATOM 1480 C CA . LEU B 1 45 ? -1.729 -8.711 -13.727 1 97.81 45 LEU B CA 1
ATOM 1481 C C . LEU B 1 45 ? -1.564 -9.977 -12.898 1 97.81 45 LEU B C 1
ATOM 1483 O O . LEU B 1 45 ? -0.655 -10.07 -12.07 1 97.81 45 LEU B O 1
ATOM 1487 N N . SER B 1 46 ? -2.451 -10.977 -13.086 1 98.25 46 SER B N 1
ATOM 1488 C CA . SER B 1 46 ? -2.246 -12.234 -12.383 1 98.25 46 SER B CA 1
ATOM 1489 C C . SER B 1 46 ? -0.927 -12.883 -12.781 1 98.25 46 SER B C 1
ATOM 1491 O O . SER B 1 46 ? -0.17 -13.352 -11.93 1 98.25 46 SER B O 1
ATOM 1493 N N . LYS B 1 47 ? -0.695 -12.891 -14.07 1 97.38 47 LYS B N 1
ATOM 1494 C CA . LYS B 1 47 ? 0.565 -13.438 -14.562 1 97.38 47 LYS B CA 1
ATOM 1495 C C . LYS B 1 47 ? 1.756 -12.656 -14.016 1 97.38 47 LYS B C 1
ATOM 1497 O O . LYS B 1 47 ? 2.744 -13.25 -13.578 1 97.38 47 LYS B O 1
ATOM 1502 N N . LYS B 1 48 ? 1.639 -11.352 -14.039 1 97.5 48 LYS B N 1
ATOM 1503 C CA . LYS B 1 48 ? 2.709 -10.484 -13.547 1 97.5 48 LYS B CA 1
ATOM 1504 C C . LYS B 1 48 ? 3.002 -10.766 -12.07 1 97.5 48 LYS B C 1
ATOM 1506 O O . LYS B 1 48 ? 4.164 -10.859 -11.672 1 97.5 48 LYS B O 1
ATOM 1511 N N . ILE B 1 49 ? 2.002 -10.906 -11.273 1 98.19 49 ILE B N 1
ATOM 1512 C CA . ILE B 1 49 ? 2.152 -11.141 -9.844 1 98.19 49 ILE B CA 1
ATOM 1513 C C . ILE B 1 49 ? 2.846 -12.477 -9.609 1 98.19 49 ILE B C 1
ATOM 1515 O O . ILE B 1 49 ? 3.771 -12.57 -8.797 1 98.19 49 ILE B O 1
ATOM 1519 N N . LEU B 1 50 ? 2.443 -13.492 -10.289 1 98.38 50 LEU B N 1
ATOM 1520 C CA . LEU B 1 50 ? 2.934 -14.852 -10.086 1 98.38 50 LEU B CA 1
ATOM 1521 C C . LEU B 1 50 ? 4.387 -14.984 -10.531 1 98.38 50 LEU B C 1
ATOM 1523 O O . LEU B 1 50 ? 5.141 -15.789 -9.977 1 98.38 50 LEU B O 1
ATOM 1527 N N . THR B 1 51 ? 4.766 -14.172 -11.531 1 97.94 51 THR B N 1
ATOM 1528 C CA . THR B 1 51 ? 6.105 -14.312 -12.086 1 97.94 51 THR B CA 1
ATOM 1529 C C . THR B 1 51 ? 7.039 -13.242 -11.523 1 97.94 51 THR B C 1
ATOM 1531 O O . THR B 1 51 ? 8.258 -13.32 -11.695 1 97.94 51 THR B O 1
ATOM 1534 N N . PHE B 1 52 ? 6.5 -12.258 -10.836 1 98.19 52 PHE B N 1
ATOM 1535 C CA . PHE B 1 52 ? 7.266 -11.148 -10.281 1 98.19 52 PHE B CA 1
ATOM 1536 C C . PHE B 1 52 ? 8.344 -11.656 -9.328 1 98.19 52 PHE B C 1
ATOM 1538 O O . PHE B 1 52 ? 8.07 -12.484 -8.461 1 98.19 52 PHE B O 1
ATOM 1545 N N . ARG B 1 53 ? 9.562 -11.219 -9.547 1 98 53 ARG B N 1
ATOM 1546 C CA . ARG B 1 53 ? 10.672 -11.633 -8.703 1 98 53 ARG B CA 1
ATOM 1547 C C . ARG B 1 53 ? 10.836 -10.688 -7.512 1 98 53 ARG B C 1
ATOM 1549 O O . ARG B 1 53 ? 11.688 -9.797 -7.535 1 98 53 ARG B O 1
ATOM 1556 N N . GLY B 1 54 ? 10.078 -10.945 -6.512 1 97.38 54 GLY B N 1
ATOM 1557 C CA . GLY B 1 54 ? 10.039 -10.047 -5.367 1 97.38 54 GLY B CA 1
ATOM 1558 C C . GLY B 1 54 ? 10.836 -10.555 -4.18 1 97.38 54 GLY B C 1
ATOM 1559 O O . GLY B 1 54 ? 10.891 -9.898 -3.137 1 97.38 54 GLY B O 1
ATOM 1560 N N . PHE B 1 55 ? 11.547 -11.695 -4.266 1 97.94 55 PHE B N 1
ATOM 1561 C CA . PHE B 1 55 ? 12.219 -12.312 -3.125 1 97.94 55 PHE B CA 1
ATOM 1562 C C . PHE B 1 55 ? 13.711 -12.453 -3.383 1 97.94 55 PHE B C 1
ATOM 1564 O O . PHE B 1 55 ? 14.156 -12.398 -4.531 1 97.94 55 PHE B O 1
ATOM 1571 N N . ASP B 1 56 ? 14.367 -12.586 -2.236 1 96.12 56 ASP B N 1
ATOM 1572 C CA . ASP B 1 56 ? 15.812 -12.781 -2.293 1 96.12 56 ASP B CA 1
ATOM 1573 C C . ASP B 1 56 ? 16.156 -14.219 -2.652 1 96.12 56 ASP B C 1
ATOM 1575 O O . ASP B 1 56 ? 15.359 -15.133 -2.438 1 96.12 56 ASP B O 1
ATOM 1579 N N . ASP B 1 57 ? 17.375 -14.359 -3.242 1 95.94 57 ASP B N 1
ATOM 1580 C CA . ASP B 1 57 ? 17.891 -15.711 -3.373 1 95.94 57 ASP B CA 1
ATOM 1581 C C . ASP B 1 57 ? 18.609 -16.156 -2.1 1 95.94 57 ASP B C 1
ATOM 1583 O O . ASP B 1 57 ? 18.562 -15.453 -1.086 1 95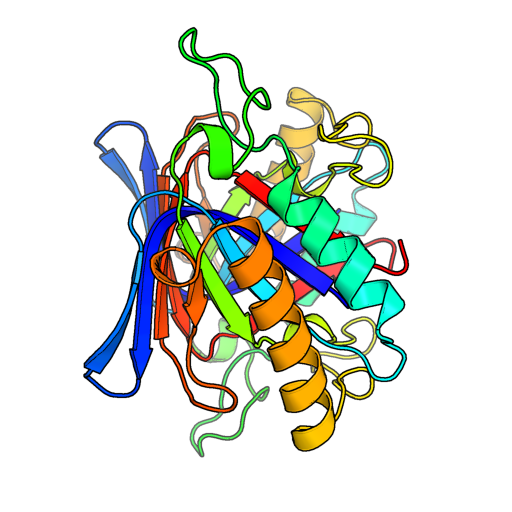.94 57 ASP B O 1
ATOM 1587 N N . ASP B 1 58 ? 19.203 -17.297 -2.182 1 94.38 58 ASP B N 1
ATOM 1588 C CA . ASP B 1 58 ? 19.812 -17.891 -0.998 1 94.38 58 ASP B CA 1
ATOM 1589 C C . ASP B 1 58 ? 21.031 -17.078 -0.546 1 94.38 58 ASP B C 1
ATOM 1591 O O . ASP B 1 58 ? 21.453 -17.172 0.609 1 94.38 58 ASP B O 1
ATOM 1595 N N . ALA B 1 59 ? 21.641 -16.391 -1.484 1 94.56 59 ALA B N 1
ATOM 1596 C CA . ALA B 1 59 ? 22.797 -15.57 -1.169 1 94.56 59 ALA B CA 1
ATOM 1597 C C . ALA B 1 59 ? 22.391 -14.203 -0.624 1 94.56 59 ALA B C 1
ATOM 1599 O O . ALA B 1 59 ? 23.234 -13.398 -0.24 1 94.56 59 ALA B O 1
ATOM 1600 N N . GLY B 1 60 ? 21.078 -13.898 -0.604 1 91.69 60 GLY B N 1
ATOM 1601 C CA . GLY B 1 60 ? 20.594 -12.641 -0.068 1 91.69 60 GLY B CA 1
ATOM 1602 C C . GLY B 1 60 ? 20.453 -11.555 -1.121 1 91.69 60 GLY B C 1
ATOM 1603 O O . GLY B 1 60 ? 20.203 -10.391 -0.794 1 91.69 60 GLY B O 1
ATOM 1604 N N . TYR B 1 61 ? 20.656 -11.906 -2.389 1 93.88 61 TYR B N 1
ATOM 1605 C CA . TYR B 1 61 ? 20.469 -10.938 -3.463 1 93.88 61 TYR B CA 1
ATOM 1606 C C . TYR B 1 61 ? 18.984 -10.758 -3.768 1 93.88 61 TYR B C 1
ATOM 1608 O O . TYR B 1 61 ? 18.25 -11.742 -3.928 1 93.88 61 TYR B O 1
ATOM 1616 N N . GLY B 1 62 ? 18.578 -9.578 -3.803 1 94.88 62 GLY B N 1
ATOM 1617 C CA . GLY B 1 62 ? 17.172 -9.25 -3.957 1 94.88 62 GLY B CA 1
ATOM 1618 C C . GLY B 1 62 ? 16.672 -9.406 -5.383 1 94.88 62 GLY B C 1
ATOM 1619 O O . GLY B 1 62 ? 17.469 -9.453 -6.32 1 94.88 62 GLY B O 1
ATOM 1620 N N . TRP B 1 63 ? 15.328 -9.555 -5.477 1 97.25 63 TRP B N 1
ATOM 1621 C CA . TRP B 1 63 ? 14.609 -9.555 -6.746 1 97.25 63 TRP B CA 1
ATOM 1622 C C . TRP B 1 63 ? 15.039 -10.727 -7.617 1 97.25 63 TRP B C 1
ATOM 1624 O O . TRP B 1 63 ? 15.281 -10.562 -8.812 1 97.25 63 TRP B O 1
ATOM 1634 N N . LYS B 1 64 ? 15.203 -11.906 -7.023 1 97.69 64 LYS B N 1
ATOM 1635 C CA . LYS B 1 64 ? 15.75 -13.047 -7.742 1 97.69 64 LYS B CA 1
ATOM 1636 C C . LYS B 1 64 ? 14.711 -14.156 -7.879 1 97.69 64 LYS B C 1
ATOM 1638 O O . LYS B 1 64 ? 14.734 -14.922 -8.844 1 97.69 64 LYS B O 1
ATOM 1643 N N . ARG B 1 65 ? 13.805 -14.234 -6.883 1 98.31 65 ARG B N 1
ATOM 1644 C CA . ARG B 1 65 ? 12.867 -15.352 -6.863 1 98.31 65 ARG B CA 1
ATOM 1645 C C . ARG B 1 65 ? 11.422 -14.867 -6.891 1 98.31 65 ARG B C 1
ATOM 1647 O O . ARG B 1 65 ? 11.117 -13.789 -6.367 1 98.31 65 ARG B O 1
ATOM 1654 N N . ASN B 1 66 ? 10.602 -15.672 -7.488 1 98.19 66 ASN B N 1
ATOM 1655 C CA . ASN B 1 66 ? 9.18 -15.367 -7.461 1 98.19 66 ASN B CA 1
ATOM 1656 C C . ASN B 1 66 ? 8.469 -16.109 -6.336 1 98.19 66 ASN B C 1
ATOM 1658 O O . ASN B 1 66 ? 9.102 -16.844 -5.57 1 98.19 66 ASN B O 1
ATOM 1662 N N . ILE B 1 67 ? 7.195 -15.898 -6.195 1 98.56 67 ILE B N 1
ATOM 1663 C CA . ILE B 1 67 ? 6.414 -16.344 -5.047 1 98.56 67 ILE B CA 1
ATOM 1664 C C . ILE B 1 67 ? 6.406 -17.875 -5.004 1 98.56 67 ILE B C 1
ATOM 1666 O O . ILE B 1 67 ? 6.469 -18.469 -3.924 1 98.56 67 ILE B O 1
ATOM 1670 N N . SER B 1 68 ? 6.305 -18.531 -6.148 1 98.06 68 SER B N 1
ATOM 1671 C CA . SER B 1 68 ? 6.285 -19.984 -6.203 1 98.06 68 SER B CA 1
ATOM 1672 C C . SER B 1 68 ? 7.629 -20.578 -5.785 1 98.06 68 SER B C 1
ATOM 1674 O O . SER B 1 68 ? 7.684 -21.609 -5.121 1 98.06 68 SER B O 1
ATOM 1676 N N . GLU B 1 69 ? 8.695 -19.938 -6.141 1 97.69 69 GLU B N 1
ATOM 1677 C CA . GLU B 1 69 ? 10.047 -20.422 -5.887 1 97.69 69 GLU B CA 1
ATOM 1678 C C . GLU B 1 69 ? 10.398 -20.344 -4.402 1 97.69 69 GLU B C 1
ATOM 1680 O O . GLU B 1 69 ? 11.367 -20.953 -3.951 1 97.69 69 GLU B O 1
ATOM 1685 N N . VAL B 1 70 ? 9.672 -19.609 -3.645 1 97.56 70 VAL B N 1
ATOM 1686 C CA . VAL B 1 70 ? 9.961 -19.5 -2.221 1 97.56 70 VAL B CA 1
ATOM 1687 C C . VAL B 1 70 ? 8.844 -20.141 -1.41 1 97.56 70 VAL B C 1
ATOM 1689 O O . VAL B 1 70 ? 8.758 -19.953 -0.194 1 97.56 70 VAL B O 1
ATOM 1692 N N . ASP B 1 71 ? 7.918 -20.797 -2.055 1 97.75 71 ASP B N 1
ATOM 1693 C CA . ASP B 1 71 ? 6.773 -21.453 -1.429 1 97.75 71 ASP B CA 1
ATOM 1694 C C . ASP B 1 71 ? 5.949 -20.453 -0.613 1 97.75 71 ASP B C 1
ATOM 1696 O O . ASP B 1 71 ? 5.59 -20.734 0.533 1 97.75 71 ASP B O 1
ATOM 1700 N N . GLY B 1 72 ? 5.82 -19.281 -1.185 1 98.44 72 GLY B N 1
ATOM 1701 C CA . GLY B 1 72 ? 5.066 -18.234 -0.524 1 98.44 72 GLY B CA 1
ATOM 1702 C C . GLY B 1 72 ? 3.568 -18.344 -0.749 1 98.44 72 GLY B C 1
ATOM 1703 O O . GLY B 1 72 ? 3.113 -19.172 -1.534 1 98.44 72 GLY B O 1
ATOM 1704 N N . GLU B 1 73 ? 2.832 -17.562 0.026 1 98.81 73 GLU B N 1
ATOM 1705 C CA . GLU B 1 73 ? 1.375 -17.5 -0.052 1 98.81 73 GLU B CA 1
ATOM 1706 C C . GLU B 1 73 ? 0.903 -16.094 -0.416 1 98.81 73 GLU B C 1
ATOM 1708 O O . GLU B 1 73 ? 1.659 -15.125 -0.292 1 98.81 73 GLU B O 1
ATOM 1713 N N . ILE B 1 74 ? -0.336 -16.031 -0.911 1 98.88 74 ILE B N 1
ATOM 1714 C CA . ILE B 1 74 ? -0.916 -14.742 -1.272 1 98.88 74 ILE B CA 1
ATOM 1715 C C . ILE B 1 74 ? -2.209 -14.523 -0.49 1 98.88 74 ILE B C 1
ATOM 1717 O O . ILE B 1 74 ? -3.049 -15.422 -0.402 1 98.88 74 ILE B O 1
ATOM 1721 N N . LEU B 1 75 ? -2.297 -13.461 0.185 1 98.81 75 LEU B N 1
ATOM 1722 C CA . LEU B 1 75 ? -3.555 -12.977 0.75 1 98.81 75 LEU B CA 1
ATOM 1723 C C . LEU B 1 75 ? -4.094 -11.797 -0.05 1 98.81 75 LEU B C 1
ATOM 1725 O O . LEU B 1 75 ? -3.471 -10.734 -0.091 1 98.81 75 LEU B O 1
ATOM 1729 N N . CYS B 1 76 ? -5.242 -11.953 -0.658 1 98.44 76 CYS B N 1
ATOM 1730 C CA . CYS B 1 76 ? -5.84 -10.945 -1.526 1 98.44 76 CYS B CA 1
ATOM 1731 C C . CYS B 1 76 ? -7.012 -10.258 -0.835 1 98.44 76 CYS B C 1
ATOM 1733 O O . CYS B 1 76 ? -7.859 -10.922 -0.233 1 98.44 76 CYS B O 1
ATOM 1735 N N . VAL B 1 77 ? -7.023 -8.992 -0.906 1 98 77 VAL B N 1
ATOM 1736 C CA . VAL B 1 77 ? -8.117 -8.195 -0.351 1 98 77 VAL B CA 1
ATOM 1737 C C . VAL B 1 77 ? -8.609 -7.199 -1.396 1 98 77 VAL B C 1
ATOM 1739 O O . VAL B 1 77 ? -7.824 -6.449 -1.971 1 98 77 VAL B O 1
ATOM 1742 N N . SER B 1 78 ? -9.945 -7.238 -1.673 1 96.75 78 SER B N 1
ATOM 1743 C CA . SER B 1 78 ? -10.539 -6.23 -2.545 1 96.75 78 SER B CA 1
ATOM 1744 C C . SER B 1 78 ? -10.422 -4.836 -1.938 1 96.75 78 SER B C 1
ATOM 1746 O O . SER B 1 78 ? -10.688 -4.648 -0.749 1 96.75 78 SER B O 1
ATOM 1748 N N . GLN B 1 79 ? -10.008 -3.93 -2.74 1 96.62 79 GLN B N 1
ATOM 1749 C CA . GLN B 1 79 ? -9.773 -2.57 -2.262 1 96.62 79 GLN B CA 1
ATOM 1750 C C . GLN B 1 79 ? -10.164 -1.542 -3.32 1 96.62 79 GLN B C 1
ATOM 1752 O O . GLN B 1 79 ? -9.312 -1.04 -4.051 1 96.62 79 GLN B O 1
ATOM 1757 N N . PHE B 1 80 ? -11.367 -1.104 -3.283 1 96.06 80 PHE B N 1
ATOM 1758 C CA . PHE B 1 80 ? -11.875 -0.191 -4.297 1 96.06 80 PHE B CA 1
ATOM 1759 C C . PHE B 1 80 ? -11.289 1.203 -4.121 1 96.06 80 PHE B C 1
ATOM 1761 O O . PHE B 1 80 ? -11.219 1.979 -5.078 1 96.06 80 PHE B O 1
ATOM 1768 N N . THR B 1 81 ? -10.766 1.47 -2.916 1 97.19 81 THR B N 1
ATOM 1769 C CA . THR B 1 81 ? -10.25 2.809 -2.648 1 97.19 81 THR B CA 1
ATOM 1770 C C . THR B 1 81 ? -9 3.08 -3.48 1 97.19 81 THR B C 1
ATOM 1772 O O . THR B 1 81 ? -8.586 4.23 -3.631 1 97.19 81 THR B O 1
ATOM 1775 N N . LEU B 1 82 ? -8.414 2.045 -4.035 1 97.75 82 LEU B N 1
ATOM 1776 C CA . LEU B 1 82 ? -7.258 2.223 -4.914 1 97.75 82 LEU B CA 1
ATOM 1777 C C . LEU B 1 82 ? -7.66 2.943 -6.195 1 97.75 82 LEU B C 1
ATOM 1779 O O . LEU B 1 82 ? -6.801 3.445 -6.922 1 97.75 82 LEU B O 1
ATOM 1783 N N . MET B 1 83 ? -8.945 2.996 -6.48 1 96.81 83 MET B N 1
ATOM 1784 C CA . MET B 1 83 ? -9.438 3.643 -7.695 1 96.81 83 MET B CA 1
ATOM 1785 C C . MET B 1 83 ? -9.898 5.066 -7.406 1 96.81 83 MET B C 1
ATOM 1787 O O . MET B 1 83 ? -10.516 5.711 -8.258 1 96.81 83 MET B O 1
ATOM 1791 N N . ALA B 1 84 ? -9.547 5.551 -6.281 1 96.19 84 ALA B N 1
ATOM 1792 C CA . ALA B 1 84 ? -9.938 6.902 -5.887 1 96.19 84 ALA B CA 1
ATOM 1793 C C . ALA B 1 84 ? -9.25 7.949 -6.754 1 96.19 84 ALA B C 1
ATOM 1795 O O . ALA B 1 84 ? -8.047 7.859 -7.004 1 96.19 84 ALA B O 1
ATOM 1796 N N . ARG B 1 85 ? -10.039 8.891 -7.176 1 94 85 ARG B N 1
ATOM 1797 C CA . ARG B 1 85 ? -9.477 10.125 -7.711 1 94 85 ARG B CA 1
ATOM 1798 C C . ARG B 1 85 ? -9.289 11.156 -6.609 1 94 85 ARG B C 1
ATOM 1800 O O . ARG B 1 85 ? -10.234 11.484 -5.887 1 94 85 ARG B O 1
ATOM 1807 N N . THR B 1 86 ? -8.078 11.68 -6.492 1 91.38 86 THR B N 1
ATOM 1808 C CA . THR B 1 86 ? -7.777 12.562 -5.367 1 91.38 86 THR B CA 1
ATOM 1809 C C . THR B 1 86 ? -7.27 13.914 -5.859 1 91.38 86 THR B C 1
ATOM 1811 O O . THR B 1 86 ? -6.812 14.734 -5.066 1 91.38 86 THR B O 1
ATOM 1814 N N . SER B 1 87 ? -7.312 14.141 -7.125 1 86.44 87 SER B N 1
ATOM 1815 C CA . SER B 1 87 ? -6.703 15.344 -7.691 1 86.44 87 SER B CA 1
ATOM 1816 C C . SER B 1 87 ? -7.496 16.594 -7.324 1 86.44 87 SER B C 1
ATOM 1818 O O . SER B 1 87 ? -6.934 17.688 -7.215 1 86.44 87 SER B O 1
ATOM 1820 N N . LYS B 1 88 ? -8.758 16.438 -7.176 1 86.44 88 LYS B N 1
ATOM 1821 C CA . LYS B 1 88 ? -9.586 17.609 -6.879 1 86.44 88 LYS B CA 1
ATOM 1822 C C . LYS B 1 88 ? -10.219 17.484 -5.492 1 86.44 88 LYS B C 1
ATOM 1824 O O . LYS B 1 88 ? -10.711 16.422 -5.117 1 86.44 88 LYS B O 1
ATOM 1829 N N . GLY B 1 89 ? -10.055 18.531 -4.746 1 89.88 89 GLY B N 1
ATOM 1830 C CA . GLY B 1 89 ? -10.75 18.594 -3.469 1 89.88 89 GLY B CA 1
ATOM 1831 C C . GLY B 1 89 ? -10.047 17.812 -2.375 1 89.88 89 GLY B C 1
ATOM 1832 O O . GLY B 1 89 ? -8.859 17.5 -2.49 1 89.88 89 GLY B O 1
ATOM 1833 N N . THR B 1 90 ? -10.734 17.594 -1.229 1 95.12 90 THR B N 1
ATOM 1834 C CA . THR B 1 90 ? -10.156 16.953 -0.057 1 95.12 90 THR B CA 1
ATOM 1835 C C . THR B 1 90 ? -10.773 15.57 0.163 1 95.12 90 THR B C 1
ATOM 1837 O O . THR B 1 90 ? -10.312 14.812 1.014 1 95.12 90 THR B O 1
ATOM 1840 N N . LYS B 1 91 ? -11.781 15.242 -0.616 1 95.94 91 LYS B N 1
ATOM 1841 C CA . LYS B 1 91 ? -12.445 13.945 -0.527 1 95.94 91 LYS B CA 1
ATOM 1842 C C . LYS B 1 91 ? -12.117 13.07 -1.734 1 95.94 91 LYS B C 1
ATOM 1844 O O . LYS B 1 91 ? -11.992 13.578 -2.854 1 95.94 91 LYS B O 1
ATOM 1849 N N . PRO B 1 92 ? -12.023 11.797 -1.462 1 95.81 92 PRO B N 1
ATOM 1850 C CA . PRO B 1 92 ? -11.828 10.93 -2.625 1 95.81 92 PRO B CA 1
ATOM 1851 C C . PRO B 1 92 ? -13.102 10.773 -3.459 1 95.81 92 PRO B C 1
ATOM 1853 O O . PRO B 1 92 ? -14.203 10.797 -2.916 1 95.81 92 PRO B O 1
ATOM 1856 N N . ASP B 1 93 ? -12.891 10.703 -4.723 1 95.5 93 ASP B N 1
ATOM 1857 C CA . ASP B 1 93 ? -13.938 10.367 -5.684 1 95.5 93 ASP B CA 1
ATOM 1858 C C . ASP B 1 93 ? -13.75 8.945 -6.219 1 95.5 93 ASP B C 1
ATOM 1860 O O . ASP B 1 93 ? -12.672 8.602 -6.707 1 95.5 93 ASP B O 1
ATOM 1864 N N . PHE B 1 94 ? -14.844 8.086 -6.188 1 95.88 94 PHE B N 1
ATOM 1865 C CA . PHE B 1 94 ? -14.688 6.676 -6.52 1 95.88 94 PHE B CA 1
ATOM 1866 C C . PHE B 1 94 ? -15.438 6.34 -7.805 1 95.88 94 PHE B C 1
ATOM 1868 O O . PHE B 1 94 ? -15.828 5.191 -8.016 1 95.88 94 PHE B O 1
ATOM 1875 N N . HIS B 1 95 ? -15.602 7.254 -8.617 1 95.19 95 HIS B N 1
ATOM 1876 C CA . HIS B 1 95 ? -16.375 7.031 -9.836 1 95.19 95 HIS B CA 1
ATOM 1877 C C . HIS B 1 95 ? -15.656 6.059 -10.773 1 95.19 95 HIS B C 1
ATOM 1879 O O . HIS B 1 95 ? -16.281 5.453 -11.641 1 95.19 95 HIS B O 1
ATOM 1885 N N . LEU B 1 96 ? -14.422 5.934 -10.625 1 95.06 96 LEU B N 1
ATOM 1886 C CA . LEU B 1 96 ? -13.648 5.043 -11.484 1 95.06 96 LEU B CA 1
ATOM 1887 C C . LEU B 1 96 ? -13.672 3.615 -10.945 1 95.06 96 LEU B C 1
ATOM 1889 O O . LEU B 1 96 ? -13.227 2.686 -11.625 1 95.06 96 LEU B O 1
ATOM 1893 N N . ALA B 1 97 ? -14.156 3.408 -9.766 1 95.94 97 ALA B N 1
ATOM 1894 C CA . ALA B 1 97 ? -14.25 2.074 -9.172 1 95.94 97 ALA B CA 1
ATOM 1895 C C . ALA B 1 97 ? -15.445 1.31 -9.742 1 95.94 97 ALA B C 1
ATOM 1897 O O . ALA B 1 97 ? -16.547 1.854 -9.836 1 95.94 97 ALA B O 1
ATOM 1898 N N . GLN B 1 98 ? -15.188 0.145 -10.078 1 94.06 98 GLN B N 1
ATOM 1899 C CA . GLN B 1 98 ? -16.266 -0.706 -10.578 1 94.06 98 GLN B CA 1
ATOM 1900 C C . GLN B 1 98 ? -17.297 -0.973 -9.492 1 94.06 98 GLN B C 1
ATOM 1902 O O . GLN B 1 98 ? -16.953 -1.076 -8.312 1 94.06 98 GLN B O 1
ATOM 1907 N N . ARG B 1 99 ? -18.516 -1.104 -9.984 1 88.31 99 ARG B N 1
ATOM 1908 C CA . ARG B 1 99 ? -19.609 -1.314 -9.039 1 88.31 99 ARG B CA 1
ATOM 1909 C C . ARG B 1 99 ? -19.578 -2.727 -8.469 1 88.31 99 ARG B C 1
ATOM 1911 O O . ARG B 1 99 ? -19.062 -3.648 -9.109 1 88.31 99 ARG B O 1
ATOM 1918 N N . GLY B 1 100 ? -20.203 -2.928 -7.371 1 85.06 100 GLY B N 1
ATOM 1919 C CA . GLY B 1 100 ? -20.047 -4.043 -6.449 1 85.06 100 GLY B CA 1
ATOM 1920 C C . GLY B 1 100 ? -20.219 -5.395 -7.117 1 85.06 100 GLY B C 1
ATOM 1921 O O . GLY B 1 100 ? -19.297 -6.227 -7.07 1 85.06 100 GLY B O 1
ATOM 1922 N N . GLU B 1 101 ? -21.234 -5.703 -7.793 1 90.88 101 GLU B N 1
ATOM 1923 C CA . GLU B 1 101 ? -21.422 -7.047 -8.336 1 90.88 101 GLU B CA 1
ATOM 1924 C C . GLU B 1 101 ? -20.391 -7.355 -9.414 1 90.88 101 GLU B C 1
ATOM 1926 O O . GLU B 1 101 ? -19.75 -8.414 -9.391 1 90.88 101 GLU B O 1
ATOM 1931 N N . LEU B 1 102 ? -20.25 -6.426 -10.352 1 94.56 102 LEU B N 1
ATOM 1932 C CA . LEU B 1 102 ? -19.297 -6.617 -11.43 1 94.56 102 LEU B CA 1
ATOM 1933 C C . LEU B 1 102 ? -17.875 -6.656 -10.883 1 94.56 102 LEU B C 1
ATOM 1935 O O . LEU B 1 102 ? -17.047 -7.461 -11.328 1 94.56 102 LEU B O 1
ATOM 1939 N N . ALA B 1 103 ? -17.625 -5.805 -9.969 1 95.75 103 ALA B N 1
ATOM 1940 C CA . ALA B 1 103 ? -16.312 -5.801 -9.328 1 95.75 103 ALA B CA 1
ATOM 1941 C C . ALA B 1 103 ? -16.031 -7.145 -8.664 1 95.75 103 ALA B C 1
ATOM 1943 O O . ALA B 1 103 ? -14.922 -7.676 -8.773 1 95.75 103 ALA B O 1
ATOM 1944 N N . ASN B 1 104 ? -17 -7.66 -7.988 1 96 104 ASN B N 1
ATOM 1945 C CA . ASN B 1 104 ? -16.859 -8.938 -7.309 1 96 104 ASN B CA 1
ATOM 1946 C C . ASN B 1 104 ? -16.578 -10.07 -8.297 1 96 104 ASN B C 1
ATOM 1948 O O . ASN B 1 104 ? -15.758 -10.945 -8.023 1 96 104 ASN B O 1
ATOM 1952 N N . GLU B 1 105 ? -17.234 -10.062 -9.391 1 96.56 105 GLU B N 1
ATOM 1953 C CA . GLU B 1 105 ? -17.031 -11.07 -10.422 1 96.56 105 GLU B CA 1
ATOM 1954 C C . GLU B 1 105 ? -15.602 -11.031 -10.953 1 96.56 105 GLU B C 1
ATOM 1956 O O . GLU B 1 105 ? -14.938 -12.062 -11.039 1 96.56 105 GLU B O 1
ATOM 1961 N N . LEU B 1 106 ? -15.195 -9.82 -11.375 1 97.06 106 LEU B N 1
ATOM 1962 C CA . LEU B 1 106 ? -13.844 -9.664 -11.898 1 97.06 106 LEU B CA 1
ATOM 1963 C C . LEU B 1 106 ? -12.805 -10.008 -10.844 1 97.06 106 LEU B C 1
ATOM 1965 O O . LEU B 1 106 ? -11.797 -10.656 -11.148 1 97.06 106 LEU B O 1
ATOM 1969 N N . TYR B 1 107 ? -13.086 -9.625 -9.68 1 97.44 107 TYR B N 1
ATOM 1970 C CA . TYR B 1 107 ? -12.219 -9.977 -8.555 1 97.44 107 TYR B CA 1
ATOM 1971 C C . TYR B 1 107 ? -12.125 -11.492 -8.398 1 97.44 107 TYR B C 1
ATOM 1973 O O . TYR B 1 107 ? -11.031 -12.031 -8.195 1 97.44 107 TYR B O 1
ATOM 1981 N N . GLY B 1 108 ? -13.188 -12.117 -8.453 1 97.56 108 GLY B N 1
ATOM 1982 C CA . GLY B 1 108 ? -13.211 -13.57 -8.398 1 97.56 108 GLY B CA 1
ATOM 1983 C C . GLY B 1 108 ? -12.375 -14.219 -9.484 1 97.56 108 GLY B C 1
ATOM 1984 O O . GLY B 1 108 ? -11.656 -15.188 -9.219 1 97.56 108 GLY B O 1
ATOM 1985 N N . GLN B 1 109 ? -12.523 -13.711 -10.656 1 98 109 GLN B N 1
ATOM 1986 C CA . GLN B 1 109 ? -11.719 -14.234 -11.758 1 98 109 GLN B CA 1
ATOM 1987 C C . GLN B 1 109 ? -10.234 -14.047 -11.484 1 98 109 GLN B C 1
ATOM 1989 O O . GLN B 1 109 ? -9.43 -14.93 -11.797 1 98 109 GLN B O 1
ATOM 1994 N N . PHE B 1 110 ? -9.891 -12.93 -10.977 1 98.38 110 PHE B N 1
ATOM 1995 C CA . PHE B 1 110 ? -8.508 -12.672 -10.602 1 98.38 110 PHE B CA 1
ATOM 1996 C C . PHE B 1 110 ? -8.023 -13.703 -9.586 1 98.38 110 PHE B C 1
ATOM 1998 O O . PHE B 1 110 ? -6.949 -14.281 -9.742 1 98.38 110 PHE B O 1
ATOM 2005 N N . MET B 1 111 ? -8.812 -13.969 -8.602 1 98.06 111 MET B N 1
ATOM 2006 C CA . MET B 1 111 ? -8.508 -14.969 -7.574 1 98.06 111 MET B CA 1
ATOM 2007 C C . MET B 1 111 ? -8.312 -16.344 -8.195 1 98.06 111 MET B C 1
ATOM 2009 O O . MET B 1 111 ? -7.383 -17.062 -7.832 1 98.06 111 MET B O 1
ATOM 2013 N N . ASP B 1 112 ? -9.188 -16.688 -9.078 1 98.31 112 ASP B N 1
ATOM 2014 C CA . ASP B 1 112 ? -9.117 -17.984 -9.734 1 98.31 112 ASP B CA 1
ATOM 2015 C C . ASP B 1 112 ? -7.801 -18.141 -10.5 1 98.31 112 ASP B C 1
ATOM 2017 O O . ASP B 1 112 ? -7.184 -19.219 -10.469 1 98.31 112 ASP B O 1
ATOM 2021 N N . LYS B 1 113 ? -7.43 -17.078 -11.18 1 98.44 113 LYS B N 1
ATOM 2022 C CA . LYS B 1 113 ? -6.172 -17.125 -11.922 1 98.44 113 LYS B CA 1
ATOM 2023 C C . LYS B 1 113 ? -4.984 -17.328 -10.992 1 98.44 113 LYS B C 1
ATOM 2025 O O . LYS B 1 113 ? -4.078 -18.109 -11.297 1 98.44 113 LYS B O 1
ATOM 2030 N N . LEU B 1 114 ? -4.98 -16.609 -9.898 1 98.62 114 LEU B N 1
ATOM 2031 C CA . LEU B 1 114 ? -3.91 -16.781 -8.922 1 98.62 114 LEU B CA 1
ATOM 2032 C C . LEU B 1 114 ? -3.879 -18.203 -8.375 1 98.62 114 LEU B C 1
ATOM 2034 O O . LEU B 1 114 ? -2.809 -18.812 -8.266 1 98.62 114 LEU B O 1
ATOM 2038 N N . LYS B 1 115 ? -5.055 -18.719 -8.031 1 98.56 115 LYS B N 1
ATOM 2039 C CA . LYS B 1 115 ? -5.164 -20.078 -7.492 1 98.56 115 LYS B CA 1
ATOM 2040 C C . LYS B 1 115 ? -4.684 -21.109 -8.508 1 98.56 115 LYS B C 1
ATOM 2042 O O . LYS B 1 115 ? -4.023 -22.078 -8.148 1 98.56 115 LYS B O 1
ATOM 2047 N N . ALA B 1 116 ? -5.02 -20.891 -9.711 1 98.19 116 ALA B N 1
ATOM 2048 C CA . ALA B 1 116 ? -4.602 -21.812 -10.773 1 98.19 116 ALA B CA 1
ATOM 2049 C C . ALA B 1 116 ? -3.082 -21.828 -10.914 1 98.19 116 ALA B C 1
ATOM 2051 O O . ALA B 1 116 ? -2.498 -22.859 -11.227 1 98.19 116 ALA B O 1
ATOM 2052 N N . GLY B 1 117 ? -2.475 -20.719 -10.688 1 98 117 GLY B N 1
ATOM 2053 C CA . GLY B 1 117 ? -1.038 -20.609 -10.875 1 98 117 GLY B CA 1
ATOM 2054 C C . GLY B 1 117 ? -0.241 -21.031 -9.656 1 98 117 GLY B C 1
ATOM 2055 O O . GLY B 1 117 ? 0.839 -21.609 -9.789 1 98 117 GLY B O 1
ATOM 2056 N N . LEU B 1 118 ? -0.751 -20.766 -8.453 1 98.12 118 LEU B N 1
ATOM 2057 C CA . LEU B 1 118 ? 0.026 -20.938 -7.234 1 98.12 118 LEU B CA 1
ATOM 2058 C C . LEU B 1 118 ? -0.478 -22.141 -6.441 1 98.12 118 LEU B C 1
ATOM 2060 O O . LEU B 1 118 ? 0.271 -22.734 -5.664 1 98.12 118 LEU B O 1
ATOM 2064 N N . GLY B 1 119 ? -1.729 -22.484 -6.57 1 97.56 119 GLY B N 1
ATOM 2065 C CA . GLY B 1 119 ? -2.406 -23.5 -5.777 1 97.56 119 GLY B CA 1
ATOM 2066 C C . GLY B 1 119 ? -3.5 -22.922 -4.891 1 97.56 119 GLY B C 1
ATOM 2067 O O . GLY B 1 119 ? -3.334 -21.859 -4.301 1 97.56 119 GLY B O 1
ATOM 2068 N N . ASP B 1 120 ? -4.555 -23.656 -4.742 1 96.75 120 ASP B N 1
ATOM 2069 C CA . ASP B 1 120 ? -5.738 -23.203 -4.016 1 96.75 120 ASP B CA 1
ATOM 2070 C C . ASP B 1 120 ? -5.41 -22.922 -2.549 1 96.75 120 ASP B C 1
ATOM 2072 O O . ASP B 1 120 ? -5.902 -21.953 -1.966 1 96.75 120 ASP B O 1
ATOM 2076 N N . ASP B 1 121 ? -4.598 -23.75 -2.041 1 96.44 121 ASP B N 1
ATOM 2077 C CA . ASP B 1 121 ? -4.312 -23.688 -0.61 1 96.44 121 ASP B CA 1
ATOM 2078 C C . ASP B 1 121 ? -3.344 -22.547 -0.292 1 96.44 121 ASP B C 1
ATOM 2080 O O . ASP B 1 121 ? -3.158 -22.203 0.874 1 96.44 121 ASP B O 1
ATOM 2084 N N . LYS B 1 122 ? -2.789 -21.906 -1.355 1 98.25 122 LYS B N 1
ATOM 2085 C CA . LYS B 1 122 ? -1.759 -20.906 -1.146 1 98.25 122 LYS B CA 1
ATOM 208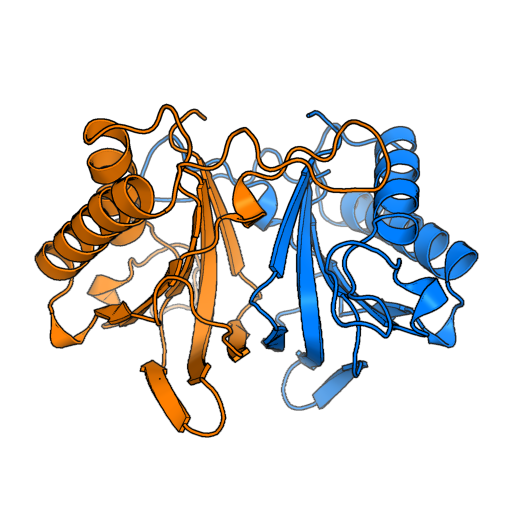6 C C . LYS B 1 122 ? -2.311 -19.5 -1.374 1 98.25 122 LYS B C 1
ATOM 2088 O O . LYS B 1 122 ? -1.593 -18.516 -1.218 1 98.25 122 LYS B O 1
ATOM 2093 N N . VAL B 1 123 ? -3.537 -19.422 -1.755 1 98.69 123 VAL B N 1
ATOM 2094 C CA . VAL B 1 123 ? -4.184 -18.141 -2.004 1 98.69 123 VAL B CA 1
ATOM 2095 C C . VAL B 1 123 ? -5.383 -17.969 -1.072 1 98.69 123 VAL B C 1
ATOM 2097 O O . VAL B 1 123 ? -6.324 -18.766 -1.117 1 98.69 123 VAL B O 1
ATOM 2100 N N . GLN B 1 124 ? -5.238 -16.984 -0.236 1 98.38 124 GLN B N 1
ATOM 2101 C CA . GLN B 1 124 ? -6.305 -16.672 0.709 1 98.38 124 GLN B CA 1
ATOM 2102 C C . GLN B 1 124 ? -7.031 -15.391 0.319 1 98.38 124 GLN B C 1
ATOM 2104 O O . GLN B 1 124 ? -6.504 -14.586 -0.447 1 98.38 124 GLN B O 1
ATOM 2109 N N . ASN B 1 125 ? -8.195 -15.281 0.824 1 96.88 125 ASN B N 1
ATOM 2110 C CA . ASN B 1 125 ? -9.07 -14.172 0.466 1 96.88 125 ASN B CA 1
ATOM 2111 C C . ASN B 1 125 ? -9.578 -13.43 1.703 1 96.88 125 ASN B C 1
ATOM 2113 O O . ASN B 1 125 ? -9.617 -14 2.797 1 96.88 125 ASN B O 1
ATOM 2117 N N . GLY B 1 126 ? -9.82 -12.203 1.554 1 95.31 126 GLY B N 1
ATOM 2118 C CA . GLY B 1 126 ? -10.633 -11.508 2.543 1 95.31 126 GLY B CA 1
ATOM 2119 C C . GLY B 1 126 ? -12.117 -11.789 2.393 1 95.31 126 GLY B C 1
ATOM 2120 O O . GLY B 1 126 ? -12.523 -12.93 2.18 1 95.31 126 GLY B O 1
ATOM 2121 N N . VAL B 1 127 ? -12.867 -10.773 2.721 1 93.94 127 VAL B N 1
ATOM 2122 C CA . VAL B 1 127 ? -14.312 -10.836 2.535 1 93.94 127 VAL B CA 1
ATOM 2123 C C . VAL B 1 127 ? -14.781 -9.617 1.73 1 93.94 127 VAL B C 1
ATOM 2125 O O . VAL B 1 127 ? -14.758 -8.492 2.227 1 93.94 127 VAL B O 1
ATOM 2128 N N . PHE B 1 128 ? -15.234 -9.891 0.524 1 91.62 128 PHE B N 1
ATOM 2129 C CA . PHE B 1 128 ? -15.609 -8.82 -0.398 1 91.62 128 PHE B CA 1
ATOM 2130 C C . PHE B 1 128 ? -16.719 -7.957 0.19 1 91.62 128 PHE B C 1
ATOM 2132 O O . PHE B 1 128 ? -17.734 -8.477 0.643 1 91.62 128 PHE B O 1
ATOM 2139 N N . GLY B 1 129 ? -16.469 -6.664 0.254 1 86.81 129 GLY B N 1
ATOM 2140 C CA . GLY B 1 129 ? -17.484 -5.707 0.664 1 86.81 129 GLY B CA 1
ATOM 2141 C C . GLY B 1 129 ? -17.594 -5.566 2.17 1 86.81 129 GLY B C 1
ATOM 2142 O O . GLY B 1 129 ? -18.359 -4.73 2.664 1 86.81 129 GLY B O 1
ATOM 2143 N N . ALA B 1 130 ? -16.859 -6.324 2.92 1 89.88 130 ALA B N 1
ATOM 2144 C CA . ALA B 1 130 ? -16.953 -6.293 4.379 1 89.88 130 ALA B CA 1
ATOM 2145 C C . ALA B 1 130 ? -15.969 -5.277 4.961 1 89.88 130 ALA B C 1
ATOM 2147 O O . ALA B 1 130 ? -14.961 -4.949 4.336 1 89.88 130 ALA B O 1
ATOM 2148 N N . MET B 1 131 ? -16.344 -4.766 6.129 1 92.62 131 MET B N 1
ATOM 2149 C CA . MET B 1 131 ? -15.359 -4.035 6.922 1 92.62 131 MET B CA 1
ATOM 2150 C C . MET B 1 131 ? -14.312 -4.984 7.504 1 92.62 131 MET B C 1
ATOM 2152 O O . MET B 1 131 ? -14.656 -5.91 8.242 1 92.62 131 MET B O 1
ATOM 2156 N N . MET B 1 132 ? -13.078 -4.727 7.172 1 96.75 132 MET B N 1
ATOM 2157 C CA . MET B 1 132 ? -12 -5.652 7.523 1 96.75 132 MET B CA 1
ATOM 2158 C C . MET B 1 132 ? -10.852 -4.918 8.211 1 96.75 132 MET B C 1
ATOM 2160 O O . MET B 1 132 ? -10.547 -3.775 7.863 1 96.75 132 MET B O 1
ATOM 2164 N N . SER B 1 133 ? -10.305 -5.543 9.18 1 98.19 133 SER B N 1
ATOM 2165 C CA . SER B 1 133 ? -8.992 -5.172 9.703 1 98.19 133 SER B CA 1
ATOM 2166 C C . SER B 1 133 ? -7.895 -6.055 9.109 1 98.19 133 SER B C 1
ATOM 2168 O O . SER B 1 133 ? -7.895 -7.27 9.305 1 98.19 133 SER B O 1
ATOM 2170 N N . CYS B 1 134 ? -7.016 -5.473 8.367 1 98.5 134 CYS B N 1
ATOM 2171 C CA . CYS B 1 134 ? -5.941 -6.211 7.707 1 98.5 134 CYS B CA 1
ATOM 2172 C C . CYS B 1 134 ? -4.609 -5.984 8.406 1 98.5 134 CYS B C 1
ATOM 2174 O O . CYS B 1 134 ? -4.031 -4.898 8.312 1 98.5 134 CYS B O 1
ATOM 2176 N N . LYS B 1 135 ? -4.156 -6.969 9.117 1 98.62 135 LYS B N 1
ATOM 2177 C CA . LYS B 1 135 ? -2.875 -6.895 9.812 1 98.62 135 LYS B CA 1
ATOM 2178 C C . LYS B 1 135 ? -1.761 -7.52 8.969 1 98.62 135 LYS B C 1
ATOM 2180 O O . LYS B 1 135 ? -1.94 -8.586 8.391 1 98.62 135 LYS B O 1
ATOM 2185 N N . LEU B 1 136 ? -0.631 -6.805 8.883 1 98.69 136 LEU B N 1
ATOM 2186 C CA . LEU B 1 136 ? 0.49 -7.359 8.133 1 98.69 136 LEU B CA 1
ATOM 2187 C C . LEU B 1 136 ? 1.814 -6.805 8.641 1 98.69 136 LEU B C 1
ATOM 2189 O O . LEU B 1 136 ? 1.844 -5.762 9.305 1 98.69 136 LEU B O 1
ATOM 2193 N N . THR B 1 137 ? 2.838 -7.566 8.43 1 98.69 137 THR B N 1
ATOM 2194 C CA . THR B 1 137 ? 4.211 -7.094 8.57 1 98.69 137 THR B CA 1
ATOM 2195 C C . THR B 1 137 ? 4.898 -7.023 7.211 1 98.69 137 THR B C 1
ATOM 2197 O O . THR B 1 137 ? 5.207 -8.055 6.609 1 98.69 137 THR B O 1
ATOM 2200 N N . ASN B 1 138 ? 5.094 -5.781 6.707 1 98.5 138 ASN B N 1
ATOM 2201 C CA . ASN B 1 138 ? 5.777 -5.496 5.449 1 98.5 138 ASN B CA 1
ATOM 2202 C C . ASN B 1 138 ? 7.293 -5.535 5.609 1 98.5 138 ASN B C 1
ATOM 2204 O O . ASN B 1 138 ? 7.863 -4.723 6.34 1 98.5 138 ASN B O 1
ATOM 2208 N N . GLU B 1 139 ? 7.949 -6.461 4.922 1 96.69 139 GLU B N 1
ATOM 2209 C CA . GLU B 1 139 ? 9.375 -6.699 5.109 1 96.69 139 GLU B CA 1
ATOM 2210 C C . GLU B 1 139 ? 10.203 -5.957 4.059 1 96.69 139 GLU B C 1
ATOM 2212 O O . GLU B 1 139 ? 9.938 -6.074 2.861 1 96.69 139 GLU B O 1
ATOM 2217 N N . GLY B 1 140 ? 11.203 -5.234 4.605 1 89.5 140 GLY B N 1
ATOM 2218 C CA . GLY B 1 140 ? 12.062 -4.469 3.717 1 89.5 140 GLY B CA 1
ATOM 2219 C C . GLY B 1 140 ? 12.117 -2.994 4.059 1 89.5 140 GLY B C 1
ATOM 2220 O O . GLY B 1 140 ? 13.148 -2.49 4.504 1 89.5 140 GLY B O 1
ATOM 2221 N N . PRO B 1 141 ? 10.828 -2.375 3.891 1 96 141 PRO B N 1
ATOM 2222 C CA . PRO B 1 141 ? 9.609 -2.885 3.264 1 96 141 PRO B CA 1
ATOM 2223 C C . PRO B 1 141 ? 9.703 -2.924 1.739 1 96 141 PRO B C 1
ATOM 2225 O O . PRO B 1 141 ? 10.539 -2.238 1.15 1 96 141 PRO B O 1
ATOM 2228 N N . VAL B 1 142 ? 8.938 -3.758 1.1 1 97.56 142 VAL B N 1
ATOM 2229 C CA . VAL B 1 142 ? 8.773 -3.854 -0.347 1 97.56 142 VAL B CA 1
ATOM 2230 C C . VAL B 1 142 ? 7.309 -3.648 -0.715 1 97.56 142 VAL B C 1
ATOM 2232 O O . VAL B 1 142 ? 6.449 -4.449 -0.341 1 97.56 142 VAL B O 1
ATOM 2235 N N . THR B 1 143 ? 7.008 -2.605 -1.4 1 98.5 143 THR B N 1
ATOM 2236 C CA . THR B 1 143 ? 5.68 -2.291 -1.907 1 9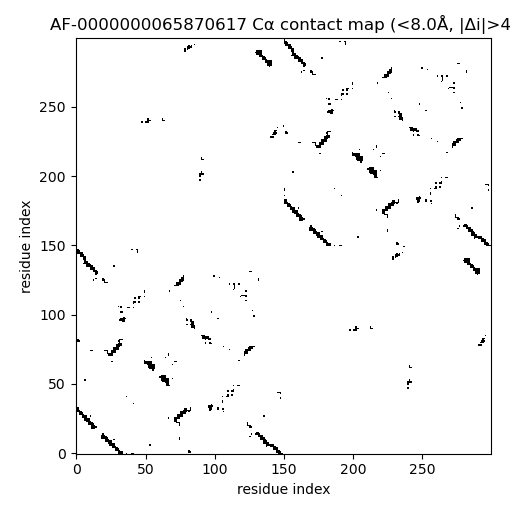8.5 143 THR B CA 1
ATOM 2237 C C . THR B 1 143 ? 5.738 -1.899 -3.381 1 98.5 143 THR B C 1
ATOM 2239 O O . THR B 1 143 ? 6.465 -0.976 -3.754 1 98.5 143 THR B O 1
ATOM 2242 N N . ILE B 1 144 ? 5.012 -2.596 -4.211 1 98.38 144 ILE B N 1
ATOM 2243 C CA . ILE B 1 144 ? 4.977 -2.373 -5.652 1 98.38 144 ILE B CA 1
ATOM 2244 C C . ILE B 1 144 ? 3.549 -2.047 -6.086 1 98.38 144 ILE B C 1
ATOM 2246 O O . ILE B 1 144 ? 2.592 -2.668 -5.617 1 98.38 144 ILE B O 1
ATOM 2250 N N . ILE B 1 145 ? 3.428 -1.068 -6.957 1 97.88 145 ILE B N 1
ATOM 2251 C CA . ILE B 1 145 ? 2.135 -0.75 -7.555 1 97.88 145 ILE B CA 1
ATOM 2252 C C . ILE B 1 145 ? 2.074 -1.302 -8.977 1 97.88 145 ILE B C 1
ATOM 2254 O O . ILE B 1 145 ? 2.934 -0.992 -9.805 1 97.88 145 ILE B O 1
ATOM 2258 N N . PHE B 1 146 ? 1.113 -2.137 -9.188 1 97.5 146 PHE B N 1
ATOM 2259 C CA . PHE B 1 146 ? 0.809 -2.607 -10.539 1 97.5 146 PHE B CA 1
ATOM 2260 C C . PHE B 1 146 ? -0.435 -1.917 -11.086 1 97.5 146 PHE B C 1
ATOM 2262 O O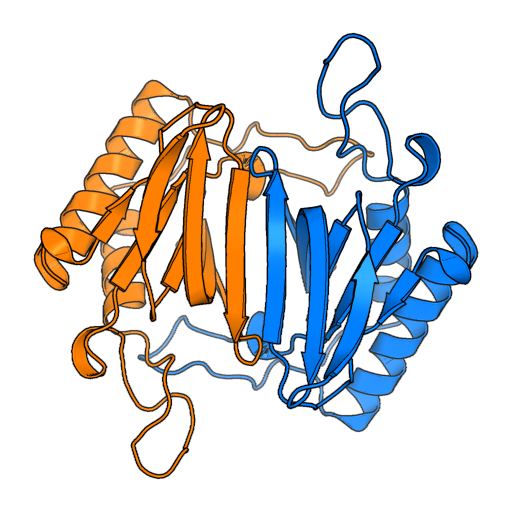 . PHE B 1 146 ? -1.412 -1.722 -10.359 1 97.5 146 PHE B O 1
ATOM 2269 N N . ASP B 1 147 ? -0.379 -1.55 -12.242 1 95 147 ASP B N 1
ATOM 2270 C CA . ASP B 1 147 ? -1.482 -0.928 -12.969 1 95 147 ASP B CA 1
ATOM 2271 C C . ASP B 1 147 ? -1.606 -1.502 -14.375 1 95 147 ASP B C 1
ATOM 2273 O O . ASP B 1 147 ? -0.679 -1.39 -15.18 1 95 147 ASP B O 1
ATOM 2277 N N . SER B 1 148 ? -2.74 -2.082 -14.648 1 93.12 148 SER B N 1
ATOM 2278 C CA . SER B 1 148 ? -2.904 -2.766 -15.922 1 93.12 148 SER B CA 1
ATOM 2279 C C . SER B 1 148 ? -2.936 -1.772 -17.078 1 93.12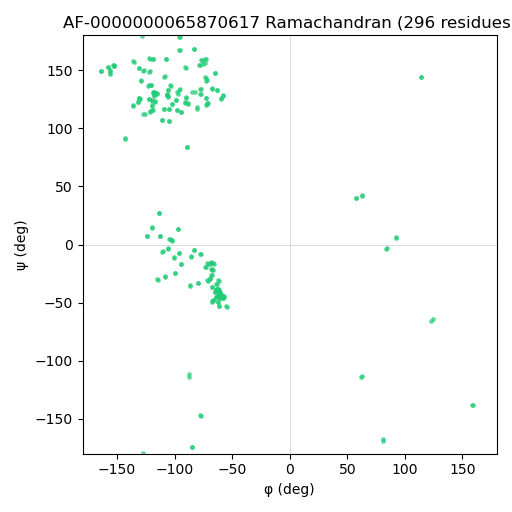 148 SER B C 1
ATOM 2281 O O . SER B 1 148 ? -2.801 -2.162 -18.25 1 93.12 148 SER B O 1
ATOM 2283 N N . LYS B 1 149 ? -3.15 -0.468 -16.828 1 85.25 149 LYS B N 1
ATOM 2284 C CA . LYS B 1 149 ? -3.207 0.55 -17.875 1 85.25 149 LYS B CA 1
ATOM 2285 C C . LYS B 1 149 ? -1.855 1.241 -18.047 1 85.25 149 LYS B C 1
ATOM 2287 O O . LYS B 1 149 ? -1.675 2.049 -18.969 1 85.25 149 LYS B O 1
ATOM 2292 N N . ALA B 1 150 ? -0.964 0.89 -17.109 1 74.81 150 ALA B N 1
ATOM 2293 C CA . ALA B 1 150 ? 0.36 1.5 -17.203 1 74.81 150 ALA B CA 1
ATOM 2294 C C . ALA B 1 150 ? 1.338 0.585 -17.938 1 74.81 150 ALA B C 1
ATOM 2296 O O . ALA B 1 150 ? 1.167 -0.636 -17.938 1 74.81 150 ALA B O 1
#

Solvent-accessible surface area (backbone atoms only — not comparable to full-atom values): 15141 Å² total; per-residue (Å²): 62,38,32,45,38,30,35,22,61,29,36,34,32,26,45,90,91,39,75,73,30,71,42,55,45,30,36,41,34,39,37,13,45,31,66,81,52,50,70,65,40,39,53,51,50,39,52,48,58,57,52,26,18,79,31,52,42,95,87,64,48,68,50,64,24,24,43,70,78,67,72,36,28,37,40,38,32,82,27,52,49,56,33,39,42,63,81,59,78,46,41,71,38,56,82,45,25,32,56,68,70,63,33,49,51,54,49,47,52,38,50,49,50,42,24,74,74,69,33,63,92,33,48,41,52,60,59,84,93,48,67,28,41,36,37,35,30,28,43,45,62,40,45,41,69,46,43,61,87,100,63,37,33,45,38,29,34,22,61,28,34,34,32,25,44,88,90,39,73,73,33,71,44,54,45,29,36,41,33,39,36,12,44,31,66,81,54,50,70,66,40,39,53,51,50,39,51,47,59,57,52,26,18,79,31,52,42,96,86,65,48,70,49,64,24,26,44,69,79,66,72,36,30,36,40,40,32,82,26,51,48,54,34,39,42,61,82,60,79,45,42,71,40,56,81,46,25,32,57,69,68,65,33,49,52,55,49,47,52,36,50,49,50,42,22,74,73,69,33,62,91,36,47,42,53,60,61,84,94,48,68,29,40,37,35,35,30,29,44,45,62,41,43,41,68,46,44,61,88,99

Foldseek 3Di:
DKKKKWFFQKKFKDFPHDTPDMFGGDIEIEDFDFPPDDPVLLLVVLVCQQAFQQQADPVRHGRDHHCQRVLAAYEYEYDQCVCWDCPDDRDTDRNGGDDQPVNVVSVVSSQVSNCVRRNPVRYHYYDRPGDIDMDTGQPVNDIDMDDSVD/DKKKKWFFQKKFKDFPHDTPDMFGGDIEIEDFDFPPDDPVLLLVVLVCQQAFQQQADPVRHGRDHHCQRVLAAYEYEYDQCVCWDCPDDHDTDRNGGDDQPVNVVSVVSSQVSNCVRRNPVRYHYYDRPGDIDMDTGQPVNDIDMDDSVD

pLDDT: mean 96.29, std 3.39, range [74.75, 98.88]

Organism: Kluyveromyces lactis (strain ATCC 8585 / CBS 2359 / DSM 70799 / NBRC 1267 / NRRL Y-1140 / WM37) (NCBI:txid284590)

Nearest PDB structures (foldseek):
  2okv-assembly1_A  TM=9.773E-01  e=5.744E-20  Homo sapiens
  3lmv-assembly2_C  TM=9.741E-01  e=1.263E-18  Plasmodium falciparum 3D7
  3lmu-assembly4_H  TM=9.779E-01  e=1.731E-18  Plasmodium falciparum 3D7
  3ko4-assembly2_C  TM=9.633E-01  e=3.931E-18  Plasmodium falciparum 3D7
  3kod-assembly3_F  TM=9.687E-01  e=1.478E-17  Plasmodium falciparum 3D7

Secondary structure (DSSP, 8-state):
-EEEEEEEEEEEEEETTEEEEEESSEEEEEEE-BTT--HHHHHHHHHHHHH---B--TT--SS-B-TGGGT-EEEEEE-GGGG-B-SSSSS-B-TTBPPHHHHHHHHHHHHHHHHHHH-GGGEEE--TTS-EEEEEEEEEEEEEEEETT-/-EEEEEEEEEEEEEETTEEEEEESSEEEEEEE-BTT--HHHHHHHHHHHHH---B--TT--SS-B-TGGGT-EEEEEE-GGGG-B-SSSSS-B-TTBPPHHHHHHHHHHHHHHHHHHH-GGGEEE--TTS-EEEEEEEEEEEEEEEETT-

Sequence (300 aa):
MRIVLQKVSEASVTVGSAVVSQIKHGYMLLVGIGTDDKLEDIDKLSKKILTFRGFDDDAGYGWKRNISEVDGEILCVSQFTLMARTSKGTKPDFHLAQRGELANELYGQFMDKLKAGLGDDKVQNGVFGAMMSCKLTNEGPVTIIFDSKAMRIVLQKVSEASVTVGSAVVSQIKHGYMLLVGIGTDDKLEDIDKLSKKILTFRGFDDDAGYGWKRNISEVDGEILCVSQFTLMARTSKGTKPDFHLAQRGELANELYGQFMDKLKAGLGDDKVQNGVFGAMMSCKLTNEGPVTIIFDSKA

InterPro domains:
  IPR003732 D-aminoacyl-tRNA deacylase DTD [MF_00518] (1-148)
  IPR003732 D-aminoacyl-tRNA deacylase DTD [PF02580] (2-147)
  IPR003732 D-aminoacyl-tRNA deacylase DTD [PTHR10472] (1-149)
  IPR003732 D-aminoacyl-tRNA deacylase DTD [TIGR00256] (1-148)
  IPR023509 D-aminoacyl-tRNA deacylase-like superfamily [G3DSA:3.50.80.10] (1-150)
  IPR023509 D-aminoacyl-tRNA deacylase-like superfamily [SSF69500] (1-148)

Radius of gyration: 17.87 Å; Cα contacts (8 Å, |Δi|>4): 732; chains: 2; bounding box: 45×45×38 Å